Protein AF-A0A9W9J9Y7-F1 (afdb_monomer_lite)

Radius of gyration: 27.45 Å; chains: 1; bounding box: 66×55×80 Å

InterPro domains:
  IPR003607 HD/PDEase domain [cd00077] (131-214)
  IPR006674 HD domain [PF01966] (131-215)
  IPR006675 HDIG domain [TIGR00277] (132-213)
  IPR052567 Organophosphonate Dioxygenase [PTHR40202] (107-296)

pLDDT: mean 72.5, std 26.44, range [26.75, 98.88]

Sequence (302 aa):
MKPLVASIRESSRLAKFILMILYWWTMVTSEKKFAHGQVGKKTLGPVLGNLYIKTLPHLAPTDLSQFSRLFKVSPTLFRSAHKPHSLIAKSNSIMESPSSSTTSSAKAESLIGALEQYGQGDYIGESISQLEHCLQAAHQARKSGARDELVIAALLHDIGQIIPLESVEEVRMNLRGSTENVGRVGHEAIGAAYLRSLGFSEPVCRLVNSHVAAKRYLTAVDRAYHGSLSSASQKSLAFQGGPFEGSELREFEQDPLRDEMVALRLWDDGAKLVGVESTTPRARSYLDMITAHLCQQTTAAE

Secondary structure (DSSP, 8-state):
-HHHHHHHHHHHHHHHHHHHHHHHHHHHHHHTTSS-S-------HHHHHHHHHHH-TT-----TTSGGGSS--------------------------------HHHHHHHHHHHHHHHTTSB-TTSSSBHHHHHHHHHHHHHHTT--HHHHHHHHHTTHHHHS-GGGGTTTTTS-PPPSSSS--TTHHHHHHHHHHHHT--HHHHHHHHHHHHHHHHHHHH-HHHHHHS-HHHHHHHHHTTSS--HHHHHHHHT-TTHHHHHHHHHHHHH---SS-TTTSPPGGGGHHHHHHHHHHHHHT--

Foldseek 3Di:
DVVVVVVVVVVVVVVVVVVVVVVVVVVVVVVVPPDDDDDDDDDPVVVVVVVVVPPDPPDDPPDPPVVCPPDPDDPPDPDDDDDDDDDDDDDPDPPPDPPPPPALLNLLVVLLVLLVPQQQDDDLPFPHTNQLLLLQLLQVCVVVVHDLLLSLLSNQLQVLQRHDVVLQVPVPDDFDDDPHSLTGPQSLVSSLVSVVVLQFDPLSSVLSNQLLVLLLQCVQPPVVSLVLADPSRNVVCVVSPHHDDDPSNVVLVPDPCNVSSNSSNVSSRVSRDPPCVVVGDRSVVCSVSSSVRNVVSVVVVD

Structure (mmCIF, N/CA/C/O backbone):
data_AF-A0A9W9J9Y7-F1
#
_entry.id   AF-A0A9W9J9Y7-F1
#
loop_
_atom_site.group_PDB
_atom_site.id
_atom_site.type_symbol
_atom_site.label_atom_id
_atom_site.label_alt_id
_atom_site.label_comp_id
_atom_site.label_asym_id
_atom_site.label_entity_id
_atom_site.label_seq_id
_atom_site.pdbx_PDB_ins_code
_atom_site.Cartn_x
_atom_site.Cartn_y
_atom_site.Cartn_z
_atom_site.occupancy
_atom_site.B_iso_or_equiv
_atom_site.auth_seq_id
_atom_site.auth_comp_id
_atom_site.auth_asym_id
_atom_site.auth_atom_id
_atom_site.pdbx_PDB_model_num
ATOM 1 N N . MET A 1 1 ? 43.798 -27.638 17.503 1.00 45.19 1 MET A N 1
ATOM 2 C CA . MET A 1 1 ? 43.969 -26.492 16.571 1.00 45.19 1 MET A CA 1
ATOM 3 C C . MET A 1 1 ? 42.697 -25.667 16.330 1.00 45.19 1 MET A C 1
ATOM 5 O O . MET A 1 1 ? 42.822 -24.457 16.234 1.00 45.19 1 MET A O 1
ATOM 9 N N . LYS A 1 2 ? 41.479 -26.239 16.308 1.00 39.41 2 LYS A N 1
ATOM 10 C CA . LYS A 1 2 ? 40.223 -25.458 16.185 1.00 39.41 2 LYS A CA 1
ATOM 11 C C . LYS A 1 2 ? 39.932 -24.421 17.306 1.00 39.41 2 LYS A C 1
ATOM 13 O O . LYS A 1 2 ? 39.463 -23.344 16.952 1.00 39.41 2 LYS A O 1
ATOM 18 N N . PRO A 1 3 ? 40.246 -24.645 18.604 1.00 42.28 3 PRO A N 1
ATOM 19 C CA . PRO A 1 3 ? 39.944 -23.644 19.641 1.00 42.28 3 PRO A CA 1
ATOM 20 C C . PRO A 1 3 ? 40.894 -22.431 19.625 1.00 42.28 3 PRO A C 1
ATOM 22 O O . PRO A 1 3 ? 40.494 -21.330 19.988 1.00 42.28 3 PRO A O 1
ATOM 25 N N . LEU A 1 4 ? 42.124 -22.596 19.123 1.00 32.16 4 LEU A N 1
ATOM 26 C CA . LEU A 1 4 ? 43.111 -21.511 19.035 1.00 32.16 4 LEU A CA 1
ATOM 27 C C . LEU A 1 4 ? 42.750 -20.495 17.931 1.00 32.16 4 LEU A C 1
ATOM 29 O O . LEU A 1 4 ? 42.917 -19.293 18.106 1.00 32.16 4 LEU A O 1
ATOM 33 N N . VAL A 1 5 ? 42.184 -20.970 16.814 1.00 36.91 5 VAL A N 1
ATOM 34 C CA . VAL A 1 5 ? 41.735 -20.126 15.689 1.00 36.91 5 VAL A CA 1
ATOM 35 C C . VAL A 1 5 ? 40.485 -19.312 16.051 1.00 36.91 5 VAL A C 1
ATOM 37 O O . VAL A 1 5 ? 40.348 -18.177 15.600 1.00 36.91 5 VAL A O 1
ATOM 40 N N . ALA A 1 6 ? 39.595 -19.845 16.897 1.00 41.50 6 ALA A N 1
ATOM 41 C CA . ALA A 1 6 ? 38.428 -19.115 17.399 1.00 41.50 6 ALA A CA 1
ATOM 42 C C . ALA A 1 6 ? 38.833 -17.969 18.343 1.00 41.50 6 ALA A C 1
ATOM 44 O O . ALA A 1 6 ? 38.360 -16.846 18.173 1.00 41.50 6 ALA A O 1
ATOM 45 N N . SER A 1 7 ? 39.786 -18.228 19.245 1.00 35.41 7 SER A N 1
ATOM 46 C CA . SER A 1 7 ? 40.324 -17.225 20.173 1.00 35.41 7 SER A CA 1
ATOM 47 C C . SER A 1 7 ? 41.039 -16.079 19.437 1.00 35.41 7 SER A C 1
ATOM 49 O O . SER A 1 7 ? 40.755 -14.913 19.694 1.00 35.41 7 SER A O 1
ATOM 51 N N . ILE A 1 8 ? 41.848 -16.381 18.410 1.00 34.62 8 ILE A N 1
ATOM 52 C CA . ILE A 1 8 ? 42.487 -15.358 17.555 1.00 34.62 8 ILE A CA 1
ATOM 53 C C . ILE A 1 8 ? 41.437 -14.539 16.771 1.00 34.62 8 ILE A C 1
ATOM 55 O O . ILE A 1 8 ? 41.588 -13.327 16.584 1.00 34.62 8 ILE A O 1
ATOM 59 N N . ARG A 1 9 ? 40.336 -15.170 16.337 1.00 41.44 9 ARG A N 1
ATOM 60 C CA . ARG A 1 9 ? 39.248 -14.509 15.595 1.00 41.44 9 ARG A CA 1
ATOM 61 C C . ARG A 1 9 ? 38.411 -13.588 16.494 1.00 41.44 9 ARG A C 1
ATOM 63 O O . ARG A 1 9 ? 38.027 -12.512 16.034 1.00 41.44 9 ARG A O 1
ATOM 70 N N . GLU A 1 10 ? 38.193 -13.936 17.760 1.00 49.94 10 GLU A N 1
ATOM 71 C CA . GLU A 1 10 ? 37.565 -13.055 18.760 1.00 49.94 10 GLU A CA 1
ATOM 72 C C . GLU A 1 10 ? 38.464 -11.884 19.163 1.00 49.94 10 GLU A C 1
ATOM 74 O O . GLU A 1 10 ? 38.002 -10.740 19.156 1.00 49.94 10 GLU A O 1
ATOM 79 N N . SER A 1 11 ? 39.761 -12.118 19.389 1.00 46.91 11 SER A N 1
ATOM 80 C CA . SER A 1 11 ? 40.724 -11.036 19.643 1.00 46.91 11 SER A CA 1
ATOM 81 C C . SER A 1 11 ? 40.781 -10.038 18.479 1.00 46.91 11 SER A C 1
ATOM 83 O O . SER A 1 11 ? 40.880 -8.833 18.701 1.00 46.91 11 SER A O 1
ATOM 85 N N . SER A 1 12 ? 40.615 -10.509 17.235 1.00 46.94 12 SER A N 1
ATOM 86 C CA . SER A 1 12 ? 40.535 -9.639 16.052 1.00 46.94 12 SER A CA 1
ATOM 87 C C . SER A 1 12 ? 39.252 -8.797 15.986 1.00 46.94 12 SER A C 1
ATOM 89 O O . SER A 1 12 ? 39.269 -7.695 15.440 1.00 46.94 12 SER A O 1
ATOM 91 N N . ARG A 1 13 ? 38.136 -9.285 16.546 1.00 48.97 13 ARG A N 1
ATOM 92 C CA . ARG A 1 13 ? 36.858 -8.555 16.604 1.00 48.97 13 ARG A CA 1
ATOM 93 C C . ARG A 1 13 ? 36.878 -7.494 17.696 1.00 48.97 13 ARG A C 1
ATOM 95 O O . ARG A 1 13 ? 36.460 -6.368 17.445 1.00 48.97 13 ARG A O 1
ATOM 102 N N . LEU A 1 14 ? 37.440 -7.825 18.857 1.00 57.47 14 LEU A N 1
ATOM 103 C CA . LEU A 1 14 ? 37.620 -6.882 19.957 1.00 57.47 14 LEU A CA 1
ATOM 104 C C . LEU A 1 14 ? 38.603 -5.763 19.581 1.00 57.47 14 LEU A C 1
ATOM 106 O O . LEU A 1 14 ? 38.310 -4.593 19.805 1.00 57.47 14 LEU A O 1
ATOM 110 N N . ALA A 1 15 ? 39.718 -6.097 18.921 1.00 52.44 15 ALA A N 1
ATOM 111 C CA . ALA A 1 15 ? 40.667 -5.103 18.421 1.00 52.44 15 ALA A CA 1
ATOM 112 C C . ALA A 1 15 ? 40.026 -4.153 17.391 1.00 52.44 15 ALA A C 1
ATOM 114 O O . ALA A 1 15 ? 40.240 -2.944 17.456 1.00 52.44 15 ALA A O 1
ATOM 115 N N . LYS A 1 16 ? 39.184 -4.675 16.486 1.00 49.16 16 LYS A N 1
ATOM 116 C CA . LYS A 1 16 ? 38.422 -3.862 15.521 1.00 49.16 16 LYS A CA 1
ATOM 117 C C . LYS A 1 16 ? 37.384 -2.966 16.200 1.00 49.16 16 LYS A C 1
ATOM 119 O O . LYS A 1 16 ? 37.232 -1.818 15.799 1.00 49.16 16 LYS A O 1
ATOM 124 N N . PHE A 1 17 ? 36.714 -3.455 17.242 1.00 59.47 17 PHE A N 1
ATOM 125 C CA . PHE A 1 17 ? 35.743 -2.675 18.011 1.00 59.47 17 PHE A CA 1
ATOM 126 C C . PHE A 1 17 ? 36.412 -1.542 18.804 1.00 59.47 17 PHE A C 1
ATOM 128 O O . PHE A 1 17 ? 35.939 -0.408 18.790 1.00 59.47 17 PHE A O 1
ATOM 135 N N . ILE A 1 18 ? 37.567 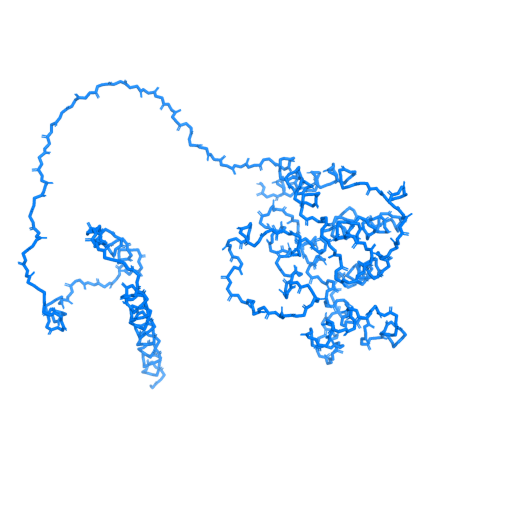-1.812 19.417 1.00 62.59 18 ILE A N 1
ATOM 136 C CA . ILE A 1 18 ? 38.366 -0.798 20.117 1.00 62.59 18 ILE A CA 1
ATOM 137 C C . ILE A 1 18 ? 38.908 0.247 19.132 1.00 62.59 18 ILE A C 1
ATOM 139 O O . ILE A 1 18 ? 38.814 1.441 19.413 1.00 62.59 18 ILE A O 1
ATOM 143 N N . LEU A 1 19 ? 39.408 -0.164 17.957 1.00 50.91 19 LEU A N 1
ATOM 144 C CA . LEU A 1 19 ? 39.823 0.780 16.912 1.00 50.91 19 LEU A CA 1
ATOM 145 C C . LEU A 1 19 ? 38.660 1.653 16.426 1.00 50.91 19 LEU A C 1
ATOM 147 O O . LEU A 1 19 ? 38.860 2.839 16.190 1.00 50.91 19 LEU A O 1
ATOM 151 N N . MET A 1 20 ? 37.454 1.093 16.306 1.00 52.66 20 MET A N 1
ATOM 152 C CA . MET A 1 20 ? 36.255 1.834 15.907 1.00 52.66 20 MET A CA 1
ATOM 153 C C . MET A 1 20 ? 35.864 2.887 16.953 1.00 52.66 20 MET A C 1
ATOM 155 O O . MET A 1 20 ? 35.568 4.024 16.595 1.00 52.66 20 MET A O 1
ATOM 159 N N . ILE A 1 21 ? 35.931 2.546 18.244 1.00 66.06 21 ILE A N 1
ATOM 160 C CA . ILE A 1 21 ? 35.683 3.496 19.339 1.00 66.06 21 ILE A CA 1
ATOM 161 C C . ILE A 1 21 ? 36.753 4.595 19.364 1.00 66.06 21 ILE A C 1
ATOM 163 O O . ILE A 1 21 ? 36.420 5.769 19.522 1.00 66.06 21 ILE A O 1
ATOM 167 N N . LEU A 1 22 ? 38.030 4.244 19.173 1.00 57.12 22 LEU A N 1
ATOM 168 C CA . LEU A 1 22 ? 39.130 5.214 19.123 1.00 57.12 22 LEU A CA 1
ATOM 169 C C . LEU A 1 22 ? 39.028 6.143 17.904 1.00 57.12 22 LEU A C 1
ATOM 171 O O . LEU A 1 22 ? 39.250 7.342 18.045 1.00 57.12 22 LEU A O 1
ATOM 175 N N . TYR A 1 23 ? 38.643 5.616 16.739 1.00 54.09 23 TYR A N 1
ATOM 176 C CA . TYR A 1 23 ? 38.397 6.394 15.521 1.00 54.09 23 TYR A CA 1
ATOM 177 C C . TYR A 1 23 ? 37.190 7.335 15.670 1.00 54.09 23 TYR A C 1
ATOM 179 O O . TYR A 1 23 ? 37.218 8.485 15.234 1.00 54.09 23 TYR A O 1
ATOM 187 N N . TRP A 1 24 ? 36.131 6.881 16.343 1.00 49.19 24 TRP A N 1
ATOM 188 C CA . TRP A 1 24 ? 34.986 7.730 16.663 1.00 49.19 24 TRP A CA 1
ATOM 189 C C . TRP A 1 24 ? 35.361 8.834 17.660 1.00 49.19 24 TRP A C 1
ATOM 191 O O . TRP A 1 24 ? 34.975 9.988 17.485 1.00 49.19 24 TRP A O 1
ATOM 201 N N . TRP A 1 25 ? 36.194 8.521 18.658 1.00 59.53 25 TRP A N 1
ATOM 202 C CA . TRP A 1 25 ? 36.729 9.510 19.591 1.00 59.53 25 TRP A CA 1
ATOM 203 C C . TRP A 1 25 ? 37.584 10.575 18.889 1.00 59.53 25 TRP A C 1
ATOM 205 O O . TRP A 1 25 ? 37.413 11.763 19.174 1.00 59.53 25 TRP A O 1
ATOM 215 N N . THR A 1 26 ? 38.454 10.205 17.941 1.00 53.19 26 THR A N 1
ATOM 216 C CA . THR A 1 26 ? 39.247 11.183 17.173 1.00 53.19 26 THR A CA 1
ATOM 217 C C . THR A 1 26 ? 38.380 12.049 16.257 1.00 53.19 26 THR A C 1
ATOM 219 O O . THR A 1 26 ? 38.609 13.253 16.194 1.00 53.19 26 THR A O 1
ATOM 222 N N . MET A 1 27 ? 37.340 11.498 15.622 1.00 47.00 27 MET A N 1
ATOM 223 C CA . MET A 1 27 ? 36.387 12.273 14.807 1.00 47.00 27 MET A CA 1
ATOM 224 C C . MET A 1 27 ? 35.577 13.272 15.647 1.00 47.00 27 MET A C 1
ATOM 226 O O . MET A 1 27 ? 35.569 14.468 15.359 1.00 47.00 27 MET A O 1
ATOM 230 N N . VAL A 1 28 ? 34.979 12.818 16.753 1.00 50.38 28 VAL A N 1
ATOM 231 C CA . VAL A 1 28 ? 34.147 13.662 17.634 1.00 50.38 28 VAL A CA 1
ATOM 232 C C . VAL A 1 28 ? 34.971 14.743 18.349 1.00 50.38 28 VAL A C 1
ATOM 234 O O . VAL A 1 28 ? 34.462 15.821 18.662 1.00 50.38 28 VAL A O 1
ATOM 237 N N . THR A 1 29 ? 36.258 14.489 18.607 1.00 48.31 29 THR A N 1
ATOM 238 C CA . THR A 1 29 ? 37.172 15.497 19.175 1.00 48.31 29 THR A CA 1
ATOM 239 C C . THR A 1 29 ? 37.782 16.426 18.121 1.00 48.31 29 THR A C 1
ATOM 241 O O . THR A 1 29 ? 38.146 17.552 18.466 1.00 48.31 29 THR A O 1
ATOM 244 N N . SER A 1 30 ? 37.843 16.007 16.851 1.00 41.06 30 SER A N 1
ATOM 245 C CA . SER A 1 30 ? 38.270 16.840 15.718 1.00 41.06 30 SER A CA 1
ATOM 246 C C . SER A 1 30 ? 37.194 17.853 15.310 1.00 41.06 30 SER A C 1
ATOM 248 O O . SER A 1 30 ? 37.511 19.020 15.083 1.00 41.06 30 SER A O 1
ATOM 250 N N . GLU A 1 31 ? 35.913 17.472 15.323 1.00 41.19 31 GLU A N 1
ATOM 251 C CA . GLU A 1 31 ? 34.805 18.390 14.999 1.00 41.19 31 GLU A CA 1
ATOM 252 C C . GLU A 1 31 ? 34.556 19.459 16.079 1.00 41.19 31 GLU A C 1
ATOM 254 O O . GLU A 1 31 ? 34.062 20.547 15.787 1.00 41.19 31 GLU A O 1
ATOM 259 N N . LYS A 1 32 ? 34.984 19.222 17.326 1.00 39.94 32 LYS A N 1
ATOM 260 C CA . LYS A 1 32 ? 34.849 20.194 18.429 1.00 39.94 32 LYS A CA 1
ATOM 261 C C . LYS A 1 32 ? 35.996 21.204 18.550 1.00 39.94 32 LYS A C 1
ATOM 263 O O . LYS A 1 32 ? 36.000 21.993 19.492 1.00 39.94 32 LYS A O 1
ATOM 268 N N . LYS A 1 33 ? 36.953 21.226 17.614 1.00 42.38 33 LYS A N 1
ATOM 269 C CA . LYS A 1 33 ? 38.025 22.243 17.584 1.00 42.38 33 LYS A CA 1
ATOM 270 C C . LYS A 1 33 ? 37.779 23.423 16.639 1.00 42.38 33 LYS A C 1
ATOM 272 O O . LYS A 1 33 ? 38.586 24.346 16.658 1.00 42.38 33 LYS A O 1
ATOM 277 N N . PHE A 1 34 ? 36.670 23.458 15.895 1.00 40.62 34 PHE A N 1
ATOM 278 C CA . PHE A 1 34 ? 36.373 24.577 14.983 1.00 40.62 34 PHE A CA 1
ATOM 279 C C . PHE A 1 34 ? 35.115 25.393 15.295 1.00 40.62 34 PHE A C 1
ATOM 281 O O . PHE A 1 34 ? 34.876 26.404 14.641 1.00 40.62 34 PHE A O 1
ATOM 288 N N . ALA A 1 35 ? 34.361 25.059 16.339 1.00 40.62 35 ALA A N 1
ATOM 289 C CA . ALA A 1 35 ? 33.179 25.827 16.712 1.00 40.62 35 ALA A CA 1
ATOM 290 C C . ALA A 1 35 ? 33.211 26.213 18.194 1.00 40.62 35 ALA A C 1
ATOM 292 O O . ALA A 1 35 ? 32.689 25.509 19.047 1.00 40.62 35 ALA A O 1
ATOM 293 N N . HIS A 1 36 ? 33.809 27.380 18.438 1.00 37.41 36 HIS A N 1
ATOM 294 C CA . HIS A 1 36 ? 33.519 28.290 19.549 1.00 37.41 36 HIS A CA 1
ATOM 295 C C . HIS A 1 36 ? 33.956 27.860 20.961 1.00 37.41 36 HIS A C 1
ATOM 297 O O . HIS A 1 36 ? 33.774 26.742 21.430 1.00 37.41 36 HIS A O 1
ATOM 303 N N . GLY A 1 37 ? 34.599 28.814 21.638 1.00 39.62 37 GLY A N 1
ATOM 304 C CA . GLY A 1 37 ? 35.155 28.659 22.972 1.00 39.62 37 GLY A CA 1
ATOM 305 C C . GLY A 1 37 ? 34.112 28.445 24.072 1.00 39.62 37 GLY A C 1
ATOM 306 O O . GLY A 1 37 ? 32.931 28.727 23.911 1.00 39.62 37 GLY A O 1
ATOM 307 N N . GLN A 1 38 ? 34.648 28.025 25.221 1.00 33.25 38 GLN A N 1
ATOM 308 C CA . GLN A 1 38 ? 34.010 27.707 26.507 1.00 33.25 38 GLN A CA 1
ATOM 309 C C . GLN A 1 38 ? 33.499 26.266 26.674 1.00 33.25 38 GLN A C 1
ATOM 311 O O . GLN A 1 38 ? 32.369 25.911 26.361 1.00 33.25 38 GLN A O 1
ATOM 316 N N . VAL A 1 39 ? 34.348 25.434 27.290 1.00 35.12 39 VAL A N 1
ATOM 317 C CA . VAL A 1 39 ? 33.999 24.087 27.760 1.00 35.12 39 VAL A CA 1
ATOM 318 C C . VAL A 1 39 ? 33.565 24.154 29.225 1.00 35.12 39 VAL A C 1
ATOM 320 O O . VAL A 1 39 ? 34.395 24.266 30.129 1.00 35.12 39 VAL A O 1
ATOM 323 N N . GLY A 1 40 ? 32.262 24.018 29.468 1.00 33.56 40 GLY A N 1
ATOM 324 C CA . GLY A 1 40 ? 31.730 23.602 30.763 1.00 33.56 40 GLY A CA 1
ATOM 325 C C . GLY A 1 40 ? 31.924 22.095 30.948 1.00 33.56 40 GLY A C 1
ATOM 326 O O . GLY A 1 40 ? 31.400 21.293 30.176 1.00 33.56 40 GLY A O 1
ATOM 327 N N . LYS A 1 41 ? 32.684 21.692 31.972 1.00 42.59 41 LYS A N 1
ATOM 328 C CA . LYS A 1 41 ? 32.845 20.288 32.376 1.00 42.59 41 LYS A CA 1
ATOM 329 C C . LYS A 1 41 ? 31.504 19.745 32.893 1.00 42.59 41 LYS A C 1
ATOM 331 O O . LYS A 1 41 ? 31.095 20.097 33.995 1.00 42.59 41 LYS A O 1
ATOM 336 N N . LYS A 1 42 ? 30.850 18.851 32.147 1.00 40.22 42 LYS A N 1
ATOM 337 C CA . LYS A 1 42 ? 29.855 17.915 32.699 1.00 40.22 42 LYS A CA 1
ATOM 338 C C . LYS A 1 42 ? 30.399 16.489 32.599 1.00 40.22 42 LYS A C 1
ATOM 340 O O . LYS A 1 42 ? 30.974 16.086 31.593 1.00 40.22 42 LYS A O 1
ATOM 345 N N . THR A 1 43 ? 30.310 15.790 33.719 1.00 40.34 43 THR A N 1
ATOM 346 C CA . THR A 1 43 ? 31.016 14.569 34.109 1.00 40.34 43 THR A CA 1
ATOM 347 C C . THR A 1 43 ? 30.394 13.311 33.493 1.00 40.34 43 THR A C 1
ATOM 349 O O . THR A 1 43 ? 29.249 12.980 33.772 1.00 40.34 43 THR A O 1
ATOM 352 N N . LEU A 1 44 ? 31.172 12.560 32.702 1.00 42.06 44 LEU A N 1
ATOM 353 C CA . LEU A 1 44 ? 30.760 11.291 32.072 1.00 42.06 44 LEU A CA 1
ATOM 354 C C . LEU A 1 44 ? 31.125 10.034 32.897 1.00 42.06 44 LEU A C 1
ATOM 356 O O . LEU A 1 44 ? 31.188 8.929 32.368 1.00 42.06 44 LEU A O 1
ATOM 360 N N . GLY A 1 45 ? 31.387 10.190 34.197 1.00 40.34 45 GLY A N 1
ATOM 361 C CA . GLY A 1 45 ? 31.722 9.078 35.100 1.00 40.34 45 GLY A CA 1
ATOM 362 C C . GLY A 1 45 ? 30.594 8.050 35.318 1.00 40.34 45 GLY A C 1
ATOM 363 O O . GLY A 1 45 ? 30.881 6.855 35.306 1.00 40.34 45 GLY A O 1
ATOM 364 N N . PRO A 1 46 ? 29.313 8.451 35.464 1.00 41.56 46 PRO A N 1
ATOM 365 C CA . PRO A 1 46 ? 28.236 7.501 35.773 1.00 41.56 46 PRO A CA 1
ATOM 366 C C . PRO A 1 46 ? 27.825 6.597 34.598 1.00 41.56 46 PRO A C 1
ATOM 368 O O . PRO A 1 46 ? 27.359 5.480 34.809 1.00 41.56 46 PRO A O 1
ATOM 371 N N . VAL A 1 47 ? 28.011 7.056 33.354 1.00 43.09 47 VAL A N 1
ATOM 372 C CA . VAL A 1 47 ? 27.557 6.336 32.147 1.00 43.09 47 VAL A CA 1
ATOM 373 C C . VAL A 1 47 ? 28.449 5.126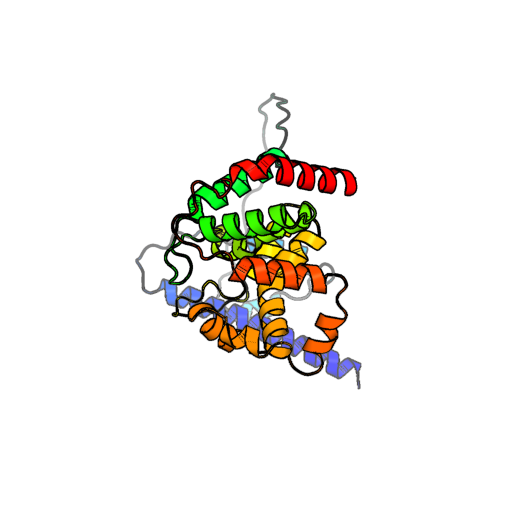 31.846 1.00 43.09 47 VAL A C 1
ATOM 375 O O . VAL A 1 47 ? 27.957 4.072 31.451 1.00 43.09 47 VAL A O 1
ATOM 378 N N . LEU A 1 48 ? 29.755 5.239 32.107 1.00 39.41 48 LEU A N 1
ATOM 379 C CA . LEU A 1 48 ? 30.716 4.155 31.875 1.00 39.41 48 LEU A CA 1
ATOM 380 C C . LEU A 1 48 ? 30.662 3.068 32.960 1.00 39.41 48 LEU A C 1
ATOM 382 O O . LEU A 1 48 ? 30.848 1.893 32.648 1.00 39.41 48 LEU A O 1
ATOM 386 N N . GLY A 1 49 ? 30.335 3.428 34.207 1.00 38.09 49 GLY A N 1
ATOM 387 C CA . GLY A 1 49 ? 30.133 2.454 35.288 1.00 38.09 49 GLY A CA 1
ATOM 388 C C . GLY A 1 49 ? 28.936 1.529 35.036 1.00 38.09 49 GLY A C 1
ATOM 389 O O . GLY A 1 49 ? 29.036 0.320 35.236 1.00 38.09 49 GLY A O 1
ATOM 390 N N . ASN A 1 50 ? 27.834 2.074 34.509 1.00 38.91 50 ASN A N 1
ATOM 391 C CA . ASN A 1 50 ? 26.641 1.285 34.185 1.00 38.91 50 ASN A CA 1
ATOM 392 C C . ASN A 1 50 ? 26.820 0.384 32.957 1.00 38.91 50 ASN A C 1
ATOM 394 O O . ASN A 1 50 ? 26.221 -0.691 32.910 1.00 38.91 50 ASN A O 1
ATOM 398 N N . LEU A 1 51 ? 27.649 0.783 31.986 1.00 38.78 51 LEU A N 1
ATOM 399 C CA . LEU A 1 51 ? 27.951 -0.063 30.832 1.00 38.78 51 LEU A CA 1
ATOM 400 C C . LEU A 1 51 ? 28.812 -1.266 31.249 1.00 38.78 51 LEU A C 1
ATOM 402 O O . LEU A 1 51 ? 28.508 -2.389 30.867 1.00 38.78 51 LEU A O 1
ATOM 406 N N . TYR A 1 52 ? 29.810 -1.065 32.117 1.00 39.38 52 TYR A N 1
ATOM 407 C CA . TYR A 1 52 ? 30.674 -2.153 32.593 1.00 39.38 52 TYR A CA 1
ATOM 408 C C . TYR A 1 52 ? 29.904 -3.221 33.392 1.00 39.38 52 TYR A C 1
ATOM 410 O O . TYR A 1 52 ? 30.099 -4.413 33.166 1.00 39.38 52 TYR A O 1
ATOM 418 N N . ILE A 1 53 ? 28.973 -2.806 34.263 1.00 45.38 53 ILE A N 1
ATOM 419 C CA . ILE A 1 53 ? 28.186 -3.725 35.106 1.00 45.38 53 ILE A CA 1
ATOM 420 C C . ILE A 1 53 ? 27.159 -4.534 34.291 1.00 45.38 53 ILE A C 1
ATOM 422 O O . ILE A 1 53 ? 26.872 -5.675 34.645 1.00 45.38 53 ILE A O 1
ATOM 426 N N . LYS A 1 54 ? 26.617 -3.993 33.188 1.00 46.72 54 LYS A N 1
ATOM 427 C CA . LYS A 1 54 ? 25.573 -4.680 32.401 1.00 46.72 54 LYS A CA 1
ATOM 428 C C . LYS A 1 54 ? 26.090 -5.672 31.358 1.00 46.72 54 LYS A C 1
ATOM 430 O O . LYS A 1 54 ? 25.359 -6.601 31.036 1.00 46.72 54 LYS A O 1
ATOM 435 N N . THR A 1 55 ? 27.300 -5.501 30.817 1.00 44.09 55 THR A N 1
ATOM 436 C CA . THR A 1 55 ? 27.765 -6.341 29.690 1.00 44.09 55 THR A CA 1
ATOM 437 C C . THR A 1 55 ? 28.679 -7.515 30.052 1.00 44.09 55 THR A C 1
ATOM 439 O O . THR A 1 55 ? 28.864 -8.380 29.200 1.00 44.09 55 THR A O 1
ATOM 442 N N . LEU A 1 56 ? 29.256 -7.598 31.261 1.00 42.78 56 LEU A N 1
ATOM 443 C CA . LEU A 1 56 ? 30.258 -8.633 31.589 1.00 42.78 56 LEU A CA 1
ATOM 444 C C . LEU A 1 56 ? 30.215 -9.074 33.074 1.00 42.78 56 LEU A C 1
ATOM 446 O O . LEU A 1 56 ? 31.041 -8.622 33.864 1.00 42.78 56 LEU A O 1
ATOM 450 N N . PRO A 1 57 ? 29.324 -9.996 33.488 1.00 37.19 57 PRO A N 1
ATOM 451 C CA . PRO A 1 57 ? 29.244 -10.444 34.885 1.00 37.19 57 PRO A CA 1
ATOM 452 C C . PRO A 1 57 ? 30.350 -11.437 35.313 1.00 37.19 57 PRO A C 1
ATOM 454 O O . PRO A 1 57 ? 30.356 -11.878 36.459 1.00 37.19 57 PRO A O 1
ATOM 457 N N . HIS A 1 58 ? 31.295 -11.799 34.432 1.00 41.31 58 HIS A N 1
ATOM 458 C CA . HIS A 1 58 ? 32.277 -12.869 34.690 1.00 41.31 58 HIS A CA 1
ATOM 459 C C . HIS A 1 58 ? 33.758 -12.480 34.561 1.00 41.31 58 HIS A C 1
ATOM 461 O O . HIS A 1 58 ? 34.618 -13.357 34.535 1.00 41.31 58 HIS A O 1
ATOM 467 N N . LEU A 1 59 ? 34.097 -11.190 34.535 1.00 37.09 59 LEU A N 1
ATOM 468 C CA . LEU A 1 59 ? 35.494 -10.756 34.632 1.00 37.09 59 LEU A CA 1
ATOM 469 C C . LEU A 1 59 ? 35.785 -10.285 36.058 1.00 37.09 59 LEU A C 1
ATOM 471 O O . LEU A 1 59 ? 35.312 -9.239 36.495 1.00 37.09 59 LEU A O 1
ATOM 475 N N . ALA A 1 60 ? 36.549 -11.093 36.795 1.00 36.09 60 ALA A N 1
ATOM 476 C CA . ALA A 1 60 ? 37.074 -10.721 38.101 1.00 36.09 60 ALA A CA 1
ATOM 477 C C . ALA A 1 60 ? 37.969 -9.468 37.985 1.00 36.09 60 ALA A C 1
ATOM 479 O O . ALA A 1 60 ? 38.657 -9.298 36.972 1.00 36.09 60 ALA A O 1
ATOM 480 N N . PRO A 1 61 ? 38.000 -8.595 39.008 1.00 40.22 61 PRO A N 1
ATOM 481 C CA . PRO A 1 61 ? 38.795 -7.377 38.988 1.00 40.22 61 PRO A CA 1
ATOM 482 C C . PRO A 1 61 ? 40.261 -7.723 39.255 1.00 40.22 61 PRO A C 1
ATOM 484 O O . PRO A 1 61 ? 40.770 -7.549 40.359 1.00 40.22 61 PRO A O 1
ATOM 487 N N . THR A 1 62 ? 40.956 -8.225 38.242 1.00 35.72 62 THR A N 1
ATOM 488 C CA . THR A 1 62 ? 42.414 -8.325 38.262 1.00 35.72 62 THR A CA 1
ATOM 489 C C . THR A 1 62 ? 43.016 -7.295 37.322 1.00 35.72 62 THR A C 1
ATOM 491 O O . THR A 1 62 ? 42.924 -7.387 36.104 1.00 35.72 62 THR A O 1
ATOM 494 N N . ASP A 1 63 ? 43.661 -6.334 37.977 1.00 38.25 63 ASP A N 1
ATOM 495 C CA . ASP A 1 63 ? 44.773 -5.522 37.500 1.00 38.25 63 ASP A CA 1
ATOM 496 C C . ASP A 1 63 ? 44.478 -4.310 36.593 1.00 38.25 63 ASP A C 1
ATOM 498 O O . ASP A 1 63 ? 44.998 -4.147 35.491 1.00 38.25 63 ASP A O 1
ATOM 502 N N . LEU A 1 64 ? 43.725 -3.353 37.144 1.00 38.84 64 LEU A N 1
ATOM 503 C CA . LEU A 1 64 ? 43.650 -1.971 36.646 1.00 38.84 64 LEU A CA 1
ATOM 504 C C . LEU A 1 64 ? 44.965 -1.172 36.826 1.00 38.84 64 LEU A C 1
ATOM 506 O O . LEU A 1 64 ? 45.015 0.001 36.453 1.00 38.84 64 LEU A O 1
ATOM 510 N N . SER A 1 65 ? 46.046 -1.767 37.357 1.00 36.59 65 SER A N 1
ATOM 511 C CA . SER A 1 65 ? 47.329 -1.069 37.545 1.00 36.59 65 SER A CA 1
ATOM 512 C C . SER A 1 65 ? 48.171 -0.965 36.264 1.00 36.59 65 SER A C 1
ATOM 514 O O . SER A 1 65 ? 49.084 -0.140 36.195 1.00 36.59 65 SER A O 1
ATOM 516 N N . GLN A 1 66 ? 47.823 -1.714 35.210 1.00 37.69 66 GLN A N 1
ATOM 517 C CA . GLN A 1 66 ? 48.509 -1.639 33.912 1.00 37.69 66 GLN A CA 1
ATOM 518 C C . GLN A 1 66 ? 47.908 -0.600 32.949 1.00 37.69 66 GLN A C 1
ATOM 520 O O . GLN A 1 66 ? 48.595 -0.129 32.043 1.00 37.69 66 GLN A O 1
ATOM 525 N N . PHE A 1 67 ? 46.664 -0.161 33.169 1.00 36.41 67 PHE A N 1
ATOM 526 C CA . PHE A 1 67 ? 45.986 0.806 32.292 1.00 36.41 67 PHE A CA 1
ATOM 527 C C . PHE A 1 67 ? 46.369 2.275 32.554 1.00 36.41 67 PHE A C 1
ATOM 529 O O . PHE A 1 67 ? 46.150 3.137 31.704 1.00 36.41 67 PHE A O 1
ATOM 536 N N . SER A 1 68 ? 46.994 2.580 33.694 1.00 34.75 68 SER A N 1
ATOM 537 C CA . SER A 1 68 ? 47.343 3.950 34.104 1.00 34.75 68 SER A CA 1
ATOM 538 C C . SER A 1 68 ? 48.657 4.489 33.514 1.00 34.75 68 SER A C 1
ATOM 540 O O . SER A 1 68 ? 49.008 5.641 33.765 1.00 34.75 68 SER A O 1
ATOM 542 N N . ARG A 1 69 ? 49.382 3.712 32.692 1.00 33.78 69 ARG A N 1
ATOM 543 C CA . ARG A 1 69 ? 50.634 4.168 32.046 1.00 33.78 69 ARG A CA 1
ATOM 544 C C . ARG A 1 69 ? 50.469 4.746 30.638 1.00 33.78 69 ARG A C 1
ATOM 546 O O . ARG A 1 69 ? 51.422 5.327 30.130 1.00 33.78 69 ARG A O 1
ATOM 553 N N . LEU A 1 70 ? 49.290 4.644 30.021 1.00 34.72 70 LEU A N 1
ATOM 554 C CA . LEU A 1 70 ? 49.082 5.084 28.631 1.00 34.72 70 LEU A CA 1
ATOM 555 C C . LEU A 1 70 ? 48.485 6.490 28.478 1.00 34.72 70 LEU A C 1
ATOM 557 O O . LEU A 1 70 ? 48.599 7.079 27.409 1.00 34.72 70 LEU A O 1
ATOM 561 N N . PHE A 1 71 ? 47.934 7.082 29.539 1.00 34.78 71 PHE A N 1
ATOM 562 C CA . PHE A 1 71 ? 47.400 8.444 29.499 1.00 34.78 71 PHE A CA 1
ATOM 563 C C . PHE A 1 71 ? 47.719 9.145 30.818 1.00 34.78 71 PHE A C 1
ATOM 565 O O . PHE A 1 71 ? 47.104 8.858 31.839 1.00 34.78 71 PHE A O 1
ATOM 572 N N . LYS A 1 72 ? 48.717 10.037 30.813 1.00 36.06 72 LYS A N 1
ATOM 573 C CA . LYS A 1 72 ? 49.143 10.841 31.972 1.00 36.06 72 LYS A CA 1
ATOM 574 C C . LYS A 1 72 ? 47.966 11.640 32.561 1.00 36.06 72 LYS A C 1
ATOM 576 O O . LYS A 1 72 ? 47.739 12.778 32.160 1.00 36.06 72 LYS A O 1
ATOM 581 N N . VAL A 1 73 ? 47.241 11.074 33.523 1.00 34.47 73 VAL A N 1
ATOM 582 C CA . VAL A 1 73 ? 46.192 11.768 34.284 1.00 34.47 73 VAL A CA 1
ATOM 583 C C . VAL A 1 73 ? 46.432 11.531 35.776 1.00 34.47 73 VAL A C 1
ATOM 585 O O . VAL A 1 73 ? 46.525 10.390 36.221 1.00 34.47 73 VAL A O 1
ATOM 588 N N . SER A 1 74 ? 46.578 12.618 36.541 1.00 28.52 74 SER A N 1
ATOM 589 C CA . SER A 1 74 ? 46.873 12.582 37.981 1.00 28.52 74 SER A CA 1
ATOM 590 C C . SER A 1 74 ? 45.730 11.974 38.810 1.00 28.52 74 SER A C 1
ATOM 592 O O . SER A 1 74 ? 44.568 12.328 38.593 1.00 28.52 74 SER A O 1
ATOM 594 N N . PRO A 1 75 ? 46.034 11.133 39.817 1.00 29.53 75 PRO A N 1
ATOM 595 C CA . PRO A 1 75 ? 45.043 10.504 40.680 1.00 29.53 75 PRO A CA 1
ATOM 596 C C . PRO A 1 75 ? 44.688 11.406 41.870 1.00 29.53 75 PRO A C 1
ATOM 598 O O . PRO A 1 75 ? 45.103 11.168 42.998 1.00 29.53 75 PRO A O 1
ATOM 601 N N . THR A 1 76 ? 43.892 12.446 41.641 1.00 35.59 76 THR A N 1
ATOM 602 C CA . THR A 1 76 ? 43.257 13.210 42.726 1.00 35.59 76 THR A CA 1
ATOM 603 C C . THR A 1 76 ? 41.902 13.725 42.270 1.00 35.59 76 THR A C 1
ATOM 605 O O . THR A 1 76 ? 41.807 14.828 41.752 1.00 35.59 76 THR A O 1
ATOM 608 N N . LEU A 1 77 ? 40.854 12.911 42.442 1.00 33.00 77 LEU A N 1
ATOM 609 C CA . LEU A 1 77 ? 39.448 13.331 42.586 1.00 33.00 77 LEU A CA 1
ATOM 610 C C . LEU A 1 77 ? 38.568 12.095 42.848 1.00 33.00 77 LEU A C 1
ATOM 612 O O . LEU A 1 77 ? 37.706 11.725 42.060 1.00 33.00 77 LEU A O 1
ATOM 616 N N . PHE A 1 78 ? 38.800 11.427 43.977 1.00 29.61 78 PHE A N 1
ATOM 617 C CA . PHE A 1 78 ? 37.815 10.503 44.540 1.00 29.61 78 PHE A CA 1
ATOM 618 C C . PHE A 1 78 ? 37.758 10.702 46.051 1.00 29.61 78 PHE A C 1
ATOM 620 O O . PHE A 1 78 ? 38.341 9.953 46.830 1.00 29.61 78 PHE A O 1
ATOM 627 N N . ARG A 1 79 ? 37.103 11.784 46.477 1.00 28.02 79 ARG A N 1
ATOM 628 C CA . ARG A 1 79 ? 36.642 11.914 47.858 1.00 28.02 79 ARG A CA 1
ATOM 629 C C . ARG A 1 79 ? 35.510 12.929 47.951 1.00 28.02 79 ARG A C 1
ATOM 631 O O . ARG A 1 79 ? 35.673 14.065 47.523 1.00 28.02 79 ARG A O 1
ATOM 638 N N . SER A 1 80 ? 34.438 12.491 48.607 1.00 27.08 80 SER A N 1
ATOM 639 C CA . SER A 1 80 ? 33.367 13.267 49.246 1.00 27.08 80 SER A CA 1
ATOM 640 C C . SER A 1 80 ? 31.998 13.149 48.578 1.00 27.08 80 SER A C 1
ATOM 642 O O . SER A 1 80 ? 31.717 13.828 47.597 1.00 27.08 80 SER A O 1
ATOM 644 N N . ALA A 1 81 ? 31.140 12.307 49.163 1.00 26.75 81 ALA A N 1
ATOM 645 C CA . ALA A 1 81 ? 29.835 12.733 49.680 1.00 26.75 81 ALA A CA 1
ATOM 646 C C . ALA A 1 81 ? 29.141 11.561 50.406 1.00 26.75 81 ALA A C 1
ATOM 648 O O . ALA A 1 81 ? 28.324 10.840 49.843 1.00 26.75 81 ALA A O 1
ATOM 649 N N . HIS A 1 82 ? 29.456 11.388 51.690 1.00 27.39 82 HIS A N 1
ATOM 650 C CA . HIS A 1 82 ? 28.546 10.772 52.654 1.00 27.39 82 HIS A CA 1
ATOM 651 C C . HIS A 1 82 ? 28.219 11.826 53.707 1.00 27.39 82 HIS A C 1
ATOM 653 O O . HIS A 1 82 ? 29.132 12.298 54.382 1.00 27.39 82 HIS A O 1
ATOM 659 N N . LYS A 1 83 ? 26.934 12.164 53.852 1.00 28.36 83 LYS A N 1
ATOM 660 C CA . LYS A 1 83 ? 26.288 12.515 55.126 1.00 28.36 83 LYS A CA 1
ATOM 661 C C . LYS A 1 83 ? 24.756 12.363 54.991 1.00 28.36 83 LYS A C 1
ATOM 663 O O . LYS A 1 83 ? 24.221 12.794 53.972 1.00 28.36 83 LYS A O 1
ATOM 668 N N . PRO A 1 84 ? 24.073 11.741 55.973 1.00 33.28 84 PRO A N 1
ATOM 669 C CA . PRO A 1 84 ? 22.615 11.596 56.033 1.00 33.28 84 PRO A CA 1
ATOM 670 C C . PRO A 1 84 ? 21.956 12.700 56.897 1.00 33.28 84 PRO A C 1
ATOM 672 O O . PRO A 1 84 ? 22.669 13.535 57.450 1.00 33.28 84 PRO A O 1
ATOM 675 N N . HIS A 1 85 ? 20.622 12.606 57.051 1.00 29.20 85 HIS A N 1
ATOM 676 C CA . HIS A 1 85 ? 19.630 13.466 57.750 1.00 29.20 85 HIS A CA 1
ATOM 677 C C . HIS A 1 85 ? 18.873 14.432 56.817 1.00 29.20 85 HIS A C 1
ATOM 679 O O . HIS A 1 85 ? 19.493 15.101 56.006 1.00 29.20 85 HIS A O 1
ATOM 685 N N . SER A 1 86 ? 17.547 14.610 56.867 1.00 27.38 86 SER A N 1
ATOM 686 C CA . SER A 1 86 ? 16.446 14.018 57.647 1.00 27.38 86 SER A CA 1
ATOM 687 C C . SER A 1 86 ? 15.109 14.577 57.115 1.00 27.38 86 SER A C 1
ATOM 689 O O . SER A 1 86 ? 15.060 15.748 56.765 1.00 27.38 86 SER A O 1
ATOM 691 N N . LEU A 1 87 ? 14.048 13.759 57.154 1.00 28.41 87 LEU A N 1
ATOM 692 C CA . LEU A 1 87 ? 12.629 14.108 57.382 1.00 28.41 87 LEU A CA 1
ATOM 693 C C . LEU A 1 87 ? 11.988 15.276 56.595 1.00 28.41 87 LEU A C 1
ATOM 695 O O . LEU A 1 87 ? 12.067 16.415 57.037 1.00 28.41 87 LEU A O 1
ATOM 699 N N . ILE A 1 88 ? 11.158 14.954 55.590 1.00 30.83 88 ILE A N 1
ATOM 700 C CA . ILE A 1 88 ? 9.851 15.611 55.365 1.00 30.83 88 ILE A CA 1
ATOM 701 C C . ILE A 1 88 ? 8.819 14.539 54.987 1.00 30.83 88 ILE A C 1
ATOM 703 O O . ILE A 1 88 ? 9.096 13.611 54.231 1.00 30.83 88 ILE A O 1
ATOM 707 N N . ALA A 1 89 ? 7.645 14.660 55.598 1.00 30.30 89 ALA A N 1
ATOM 708 C CA . ALA A 1 89 ? 6.538 13.723 55.587 1.00 30.30 89 ALA A CA 1
ATOM 709 C C . ALA A 1 89 ? 5.544 13.956 54.431 1.00 30.30 89 ALA A C 1
ATOM 711 O O . ALA A 1 89 ? 5.379 15.075 53.960 1.00 30.30 89 ALA A O 1
ATOM 712 N N . LYS A 1 90 ? 4.792 12.887 54.127 1.00 32.38 90 LYS A N 1
ATOM 713 C CA . LYS A 1 90 ? 3.439 12.846 53.535 1.00 32.38 90 LYS A CA 1
ATOM 714 C C . LYS A 1 90 ? 3.253 13.401 52.115 1.00 32.38 90 LYS A C 1
ATOM 716 O O . LYS A 1 90 ? 3.006 14.581 51.906 1.00 32.38 90 LYS A O 1
ATOM 721 N N . SER A 1 91 ? 3.128 12.476 51.168 1.00 30.39 91 SER A N 1
ATOM 722 C CA . SER A 1 91 ? 1.937 12.360 50.308 1.00 30.39 91 SER A CA 1
ATOM 723 C C . SER A 1 91 ? 2.015 11.047 49.525 1.00 30.39 91 SER A C 1
ATOM 725 O O . SER A 1 91 ? 2.840 10.889 48.632 1.00 30.39 91 SER A O 1
ATOM 727 N N . ASN A 1 92 ? 1.152 10.088 49.872 1.00 32.81 92 ASN A N 1
ATOM 728 C CA . ASN A 1 92 ? 0.833 8.976 48.980 1.00 32.81 92 ASN A CA 1
ATOM 729 C C . ASN A 1 92 ? -0.024 9.547 47.847 1.00 32.81 92 ASN A C 1
ATOM 731 O O . ASN A 1 92 ? -1.247 9.583 47.943 1.00 32.81 92 ASN A O 1
ATOM 735 N N . SER A 1 93 ? 0.638 10.038 46.806 1.00 31.31 93 SER A N 1
ATOM 736 C CA . SER A 1 93 ? 0.073 10.078 45.466 1.00 31.31 93 SER A CA 1
ATOM 737 C C . SER A 1 93 ? 0.651 8.871 44.749 1.00 31.31 93 SER A C 1
ATOM 739 O O . SER A 1 93 ? 1.859 8.798 44.517 1.00 31.31 93 SER A O 1
ATOM 741 N N . ILE A 1 94 ? -0.199 7.886 44.477 1.00 35.06 94 ILE A N 1
ATOM 742 C CA . ILE A 1 94 ? 0.102 6.848 43.502 1.00 35.06 94 ILE A CA 1
ATOM 743 C C . ILE A 1 94 ? 0.205 7.598 42.171 1.00 35.06 94 ILE A C 1
ATOM 745 O O . ILE A 1 94 ? -0.803 7.902 41.542 1.00 35.06 94 ILE A O 1
ATOM 749 N N . MET A 1 95 ? 1.425 7.979 41.785 1.00 30.50 95 MET A N 1
ATOM 750 C CA . MET A 1 95 ? 1.714 8.262 40.389 1.00 30.50 95 MET A CA 1
ATOM 751 C C . MET A 1 95 ? 1.577 6.929 39.667 1.00 30.50 95 MET A C 1
ATOM 753 O O . MET A 1 95 ? 2.504 6.118 39.663 1.00 30.50 95 MET A O 1
ATOM 757 N N . GLU A 1 96 ? 0.405 6.692 39.090 1.00 36.06 96 GLU A N 1
ATOM 758 C CA . GLU A 1 96 ? 0.315 5.793 37.954 1.00 36.06 96 GLU A CA 1
ATOM 759 C C . GLU A 1 96 ? 1.312 6.299 36.911 1.00 36.06 96 GLU A C 1
ATOM 761 O O . GLU A 1 96 ? 1.206 7.400 36.368 1.00 36.06 96 GLU A O 1
ATOM 766 N N . SER A 1 97 ? 2.353 5.503 36.695 1.00 31.09 97 SER A N 1
ATOM 767 C CA . SER A 1 97 ? 3.224 5.620 35.538 1.00 31.09 97 SER A CA 1
ATOM 768 C C . SER A 1 97 ? 2.356 5.619 34.276 1.00 31.09 97 SER A C 1
ATOM 770 O O . SER A 1 97 ? 1.513 4.724 34.162 1.00 31.09 97 SER A O 1
ATOM 772 N N . PRO A 1 98 ? 2.550 6.533 33.307 1.00 36.28 98 PRO A N 1
ATOM 773 C CA . PRO A 1 98 ? 1.858 6.442 32.032 1.00 36.28 98 PRO A CA 1
ATOM 774 C C . PRO A 1 98 ? 2.402 5.220 31.289 1.00 36.28 98 PRO A C 1
ATOM 776 O O . PRO A 1 98 ? 3.409 5.284 30.587 1.00 36.28 98 PRO A O 1
ATOM 779 N N . SER A 1 99 ? 1.758 4.073 31.485 1.00 39.22 99 SER A N 1
ATOM 780 C CA . SER A 1 99 ? 1.908 2.934 30.590 1.00 39.22 99 SER A CA 1
ATOM 781 C C . SER A 1 99 ? 1.235 3.332 29.276 1.00 39.22 99 SER A C 1
ATOM 783 O O . SER A 1 99 ? 0.013 3.400 29.173 1.00 39.22 99 SER A O 1
ATOM 785 N N . SER A 1 100 ? 2.031 3.727 28.284 1.00 47.12 100 SER A N 1
ATOM 786 C CA . SER A 1 100 ? 1.544 4.242 27.001 1.00 47.12 100 SER A CA 1
ATOM 787 C C . SER A 1 100 ? 1.042 3.113 26.093 1.00 47.12 100 SER A C 1
ATOM 789 O O . SER A 1 100 ? 1.564 2.903 24.998 1.00 47.12 100 SER A O 1
ATOM 791 N N . SER A 1 101 ? 0.041 2.354 26.540 1.00 59.09 101 SER A N 1
ATOM 792 C CA . SER A 1 101 ? -0.713 1.477 25.644 1.00 59.09 101 SER A CA 1
ATOM 793 C C . SER A 1 101 ? -1.738 2.327 24.888 1.00 59.09 101 SER A C 1
ATOM 795 O O . SER A 1 101 ? -2.884 2.503 25.291 1.00 59.09 101 SER A O 1
ATOM 797 N N . THR A 1 102 ? -1.302 2.953 23.795 1.00 76.00 102 THR A N 1
ATOM 798 C CA . THR A 1 102 ? -2.220 3.659 22.895 1.00 76.00 102 THR A CA 1
ATOM 799 C C . THR A 1 102 ? -3.236 2.661 22.340 1.00 76.00 102 THR A C 1
ATOM 801 O O . THR A 1 102 ? -2.851 1.620 21.803 1.00 76.00 102 THR A O 1
ATOM 804 N N . THR A 1 103 ? -4.528 2.970 22.470 1.00 92.69 103 THR A N 1
ATOM 805 C CA . THR A 1 103 ? -5.621 2.096 22.019 1.00 92.69 103 THR A CA 1
ATOM 806 C C . THR A 1 103 ? -5.587 1.887 20.500 1.00 92.69 103 THR A C 1
ATOM 808 O O . THR A 1 103 ? -5.083 2.735 19.760 1.00 92.69 103 THR A O 1
ATOM 811 N N . SER A 1 104 ? -6.165 0.786 20.006 1.00 95.38 104 SER A N 1
ATOM 812 C CA . SER A 1 104 ? -6.256 0.493 18.564 1.00 95.38 104 SER A CA 1
ATOM 813 C C . SER A 1 104 ? -6.899 1.626 17.760 1.00 95.38 104 SER A C 1
ATOM 815 O O . SER A 1 104 ? -6.408 1.979 16.691 1.00 95.38 104 SER A O 1
ATOM 817 N N . SER A 1 105 ? -7.942 2.255 18.308 1.00 95.44 105 SER A N 1
ATOM 818 C CA . SER A 1 105 ? -8.595 3.417 17.693 1.00 95.44 105 SER A CA 1
ATOM 819 C C . SER A 1 105 ? -7.663 4.632 17.615 1.00 95.44 105 SER A C 1
ATOM 821 O O . SER A 1 105 ? -7.563 5.260 16.565 1.00 95.44 105 SER A O 1
ATOM 823 N N . ALA A 1 106 ? -6.909 4.931 18.679 1.00 95.44 106 ALA A N 1
ATOM 824 C CA . ALA A 1 106 ? -5.964 6.046 18.667 1.00 95.44 106 ALA A CA 1
ATOM 825 C C . ALA A 1 106 ? -4.787 5.809 17.700 1.00 95.44 106 ALA A C 1
ATOM 827 O O . ALA A 1 106 ? -4.345 6.743 17.031 1.00 95.44 106 ALA A O 1
ATOM 828 N N . LYS A 1 107 ? -4.312 4.562 17.569 1.00 95.25 107 LYS A N 1
ATOM 829 C CA . LYS A 1 107 ? -3.321 4.185 16.546 1.00 95.25 107 LYS A CA 1
ATOM 830 C C . LYS A 1 107 ? -3.868 4.385 15.129 1.00 95.25 107 LYS A C 1
ATOM 832 O O . LYS A 1 107 ? -3.175 4.956 14.292 1.00 95.25 107 LYS A O 1
ATOM 837 N N . ALA A 1 108 ? -5.103 3.952 14.870 1.00 97.00 108 ALA A N 1
ATOM 838 C CA . ALA A 1 108 ? -5.752 4.112 13.570 1.00 97.00 108 ALA A CA 1
ATOM 839 C C . ALA A 1 108 ? -5.962 5.594 13.206 1.00 97.00 108 ALA A C 1
ATOM 841 O O . ALA A 1 108 ? -5.621 5.999 12.097 1.00 97.00 108 ALA A O 1
ATOM 842 N N . GLU A 1 109 ? -6.437 6.418 14.146 1.00 97.38 109 GLU A N 1
ATOM 843 C CA . GLU A 1 109 ? -6.569 7.871 13.951 1.00 97.38 109 GLU A CA 1
ATOM 844 C C . GLU A 1 109 ? -5.211 8.528 13.675 1.00 97.38 109 GLU A C 1
ATOM 846 O O . GLU A 1 109 ? -5.089 9.326 12.747 1.00 97.38 109 GLU A O 1
ATOM 851 N N . SER A 1 110 ? -4.161 8.150 14.414 1.00 94.94 110 SER A N 1
ATOM 852 C CA . SER A 1 110 ? -2.808 8.656 14.158 1.00 94.94 110 SER A CA 1
ATOM 853 C C . SER A 1 110 ? -2.303 8.283 12.763 1.00 94.94 110 SER A C 1
ATOM 855 O O . SER A 1 110 ? -1.624 9.091 12.131 1.00 94.94 110 SER A O 1
ATOM 857 N N . LEU A 1 111 ? -2.612 7.078 12.277 1.00 95.62 111 LEU A N 1
ATOM 858 C CA . LEU A 1 111 ? -2.201 6.619 10.951 1.00 95.62 111 LEU A CA 1
ATOM 859 C C . LEU A 1 111 ? -2.934 7.376 9.835 1.00 95.62 111 LEU A C 1
ATOM 861 O O . LEU A 1 111 ? -2.294 7.839 8.893 1.00 95.62 111 LEU A O 1
ATOM 865 N N . ILE A 1 112 ? -4.255 7.549 9.958 1.00 97.19 112 ILE A N 1
ATOM 866 C CA . ILE A 1 112 ? -5.043 8.362 9.018 1.00 97.19 112 ILE A CA 1
ATOM 867 C C . ILE A 1 112 ? -4.547 9.810 9.019 1.00 97.19 112 ILE A C 1
ATOM 869 O O . ILE A 1 112 ? -4.322 10.376 7.951 1.00 97.19 112 ILE A O 1
ATOM 873 N N . GLY A 1 113 ? -4.299 10.382 10.199 1.00 95.25 113 GLY A N 1
ATOM 874 C CA . GLY A 1 113 ? -3.741 11.725 10.327 1.00 95.25 113 GLY A CA 1
ATOM 875 C C . GLY A 1 113 ? -2.377 11.860 9.648 1.00 95.25 113 GLY A C 1
ATOM 876 O O . GLY A 1 113 ? -2.145 12.837 8.946 1.00 95.25 113 GLY A O 1
ATOM 877 N N . ALA A 1 114 ? -1.495 10.863 9.780 1.00 92.12 114 ALA A N 1
ATOM 878 C CA . ALA A 1 114 ? -0.196 10.864 9.110 1.00 92.12 114 ALA A CA 1
ATOM 879 C C . ALA A 1 114 ? -0.324 10.801 7.577 1.00 92.12 114 ALA A C 1
ATOM 881 O O . ALA A 1 114 ? 0.362 11.548 6.879 1.00 92.12 114 ALA A O 1
ATOM 882 N N . LEU A 1 115 ? -1.221 9.959 7.052 1.00 94.56 115 LEU A N 1
ATOM 883 C CA . LEU A 1 115 ? -1.528 9.899 5.619 1.00 94.56 115 LEU A CA 1
ATOM 884 C C . LEU A 1 115 ? -2.025 11.252 5.091 1.00 94.56 115 LEU A C 1
ATOM 886 O O . LEU A 1 115 ? -1.535 11.742 4.076 1.00 94.56 115 LEU A O 1
ATOM 890 N N . GLU A 1 116 ? -2.969 11.875 5.796 1.00 94.50 116 GLU A N 1
ATOM 891 C CA . GLU A 1 116 ? -3.548 13.163 5.410 1.00 94.50 116 GLU A CA 1
ATOM 892 C C . GLU A 1 116 ? -2.546 14.316 5.541 1.00 94.50 116 GLU A C 1
ATOM 894 O O . GLU A 1 116 ? -2.523 15.200 4.688 1.00 94.50 116 GLU A O 1
ATOM 899 N N . GLN A 1 117 ? -1.692 14.305 6.564 1.00 92.31 117 GLN A N 1
ATOM 900 C CA . GLN A 1 117 ? -0.730 15.375 6.815 1.00 92.31 117 GLN A CA 1
ATOM 901 C C . GLN A 1 117 ? 0.489 15.305 5.891 1.00 92.31 117 GLN A C 1
ATOM 903 O O . GLN A 1 117 ? 0.935 16.338 5.390 1.00 92.31 117 GLN A O 1
ATOM 908 N N . TYR A 1 118 ? 1.051 14.113 5.687 1.00 90.81 118 TYR A N 1
ATOM 909 C CA . TYR A 1 118 ? 2.336 13.949 5.003 1.00 90.81 118 TYR A CA 1
ATOM 910 C C . TYR A 1 118 ? 2.205 13.420 3.570 1.00 90.81 118 TYR A C 1
ATOM 912 O O . TYR A 1 118 ? 3.130 13.580 2.779 1.00 90.81 118 TYR A O 1
ATOM 920 N N . GLY A 1 119 ? 1.056 12.850 3.197 1.00 89.81 119 GLY A N 1
ATOM 921 C CA . GLY A 1 119 ? 0.824 12.293 1.861 1.00 89.81 119 GLY A CA 1
ATOM 922 C C . GLY A 1 119 ? 0.458 13.323 0.787 1.00 89.81 119 GLY A C 1
ATOM 923 O O . GLY A 1 119 ? 0.146 12.934 -0.333 1.00 89.81 119 GLY A O 1
ATOM 924 N N . GLN A 1 120 ? 0.479 14.623 1.100 1.00 88.12 120 GLN A N 1
ATOM 925 C CA . GLN A 1 120 ? 0.093 15.698 0.170 1.00 88.12 120 GLN A CA 1
ATOM 926 C C . GLN A 1 120 ? 1.179 16.052 -0.860 1.00 88.12 120 GLN A C 1
ATOM 928 O O . GLN A 1 120 ? 0.930 16.855 -1.754 1.00 88.12 120 GLN A O 1
ATOM 933 N N . GLY A 1 121 ? 2.392 15.510 -0.721 1.00 80.56 121 GLY A N 1
ATOM 934 C CA . GLY A 1 121 ? 3.481 15.749 -1.670 1.00 80.56 121 GLY A CA 1
ATOM 935 C C . GLY A 1 121 ? 3.282 15.024 -3.004 1.00 80.56 121 GLY A C 1
ATOM 936 O O . GLY A 1 121 ? 2.561 14.026 -3.072 1.00 80.56 121 GLY A O 1
ATOM 937 N N . ASP A 1 122 ? 3.969 15.509 -4.043 1.00 77.69 122 ASP A N 1
ATOM 938 C CA . ASP A 1 122 ? 3.947 14.927 -5.389 1.00 77.69 122 ASP A CA 1
ATOM 939 C C . ASP A 1 122 ? 4.314 13.436 -5.374 1.00 77.69 122 ASP A C 1
ATOM 941 O O . ASP A 1 122 ? 5.325 13.014 -4.793 1.00 77.69 122 ASP A O 1
ATOM 945 N N . TYR A 1 123 ? 3.525 12.628 -6.080 1.00 73.56 123 TYR A N 1
ATOM 946 C CA . TYR A 1 123 ? 3.834 11.226 -6.309 1.00 73.56 123 TYR A CA 1
ATOM 947 C C . TYR A 1 123 ? 4.833 11.080 -7.463 1.00 73.56 123 TYR A C 1
ATOM 949 O O . TYR A 1 123 ? 4.454 10.923 -8.616 1.00 73.56 123 TYR A O 1
ATOM 957 N N . ILE A 1 124 ? 6.132 11.151 -7.152 1.00 66.94 124 ILE A N 1
ATOM 958 C CA . ILE A 1 124 ? 7.253 10.686 -8.002 1.00 66.94 124 ILE A CA 1
ATOM 959 C C . ILE A 1 124 ? 7.114 11.086 -9.494 1.00 66.94 124 ILE A C 1
ATOM 961 O O . ILE A 1 124 ? 7.254 10.272 -10.405 1.00 66.94 124 ILE A O 1
ATOM 965 N N . GLY A 1 125 ? 6.844 12.369 -9.759 1.00 63.66 125 GLY A N 1
ATOM 966 C CA . GLY A 1 125 ? 6.751 12.910 -11.123 1.00 63.66 125 GLY A CA 1
ATOM 967 C C . GLY A 1 125 ? 5.429 12.650 -11.857 1.00 63.66 125 GLY A C 1
ATOM 968 O O . GLY A 1 125 ? 5.316 13.028 -13.021 1.00 63.66 125 GLY A O 1
ATOM 969 N N . GLU A 1 126 ? 4.441 12.051 -11.196 1.00 69.50 126 GLU A N 1
ATOM 970 C CA . GLU A 1 126 ? 3.057 11.938 -11.662 1.00 69.50 126 GLU A CA 1
ATOM 971 C C . GLU A 1 126 ? 2.221 13.120 -11.131 1.00 69.50 126 GLU A C 1
ATOM 973 O O . GLU A 1 126 ? 2.536 13.720 -10.104 1.00 69.50 126 GLU A O 1
ATOM 978 N N . SER A 1 127 ? 1.132 13.476 -11.821 1.00 83.19 127 SER A N 1
ATOM 979 C CA . SER A 1 127 ? 0.283 14.636 -11.477 1.00 83.19 127 SER A CA 1
ATOM 980 C C . SER A 1 127 ? -0.760 14.353 -10.383 1.00 83.19 127 SER A C 1
ATOM 982 O O . SER A 1 127 ? -1.868 14.882 -10.442 1.00 83.19 127 SER A O 1
ATOM 984 N N . ILE 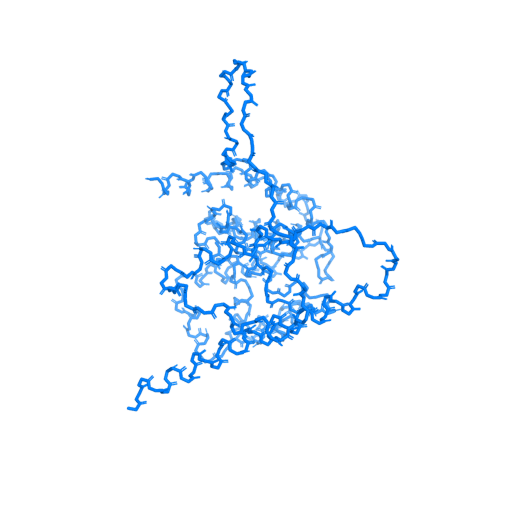A 1 128 ? -0.417 13.503 -9.414 1.00 89.69 128 ILE A N 1
ATOM 985 C CA . ILE A 1 128 ? -1.236 13.185 -8.236 1.00 89.69 128 ILE A CA 1
ATOM 986 C C . ILE A 1 128 ? -0.359 13.172 -6.980 1.00 89.69 128 ILE A C 1
ATOM 988 O O . ILE A 1 128 ? 0.858 13.007 -7.062 1.00 89.69 128 ILE A O 1
ATOM 992 N N . SER A 1 129 ? -0.968 13.329 -5.811 1.00 93.25 129 SER A N 1
ATOM 993 C CA . SER A 1 129 ? -0.291 13.204 -4.518 1.00 93.25 129 SER A CA 1
ATOM 994 C C . SER A 1 129 ? -0.078 11.742 -4.108 1.00 93.25 129 SER A C 1
ATOM 996 O O . SER A 1 129 ? -0.777 10.832 -4.567 1.00 93.25 129 SER A O 1
ATOM 998 N N . GLN A 1 130 ? 0.863 11.499 -3.189 1.00 93.44 130 GLN A N 1
ATOM 999 C CA . GLN A 1 130 ? 1.089 10.162 -2.613 1.00 93.44 130 GLN A CA 1
ATOM 1000 C C . GLN A 1 130 ? -0.172 9.604 -1.936 1.00 93.44 130 GLN A C 1
ATOM 1002 O O . GLN A 1 130 ? -0.462 8.409 -2.023 1.00 93.44 130 GLN A O 1
ATOM 1007 N N . LEU A 1 131 ? -0.949 10.474 -1.286 1.00 95.94 131 LEU A N 1
ATOM 1008 C CA . LEU A 1 131 ? -2.215 10.099 -0.674 1.00 95.94 131 LEU A CA 1
ATOM 1009 C C . LEU A 1 131 ? -3.242 9.676 -1.727 1.00 95.94 131 LEU A C 1
ATOM 1011 O O . LEU A 1 131 ? -3.878 8.638 -1.565 1.00 95.94 131 LEU A O 1
ATOM 1015 N N . GLU A 1 132 ? -3.414 10.449 -2.800 1.00 96.75 132 GLU A N 1
ATOM 1016 C CA . GLU A 1 132 ? -4.357 10.105 -3.873 1.00 96.75 132 GLU A CA 1
ATOM 1017 C C . GLU A 1 132 ? -4.021 8.761 -4.512 1.00 96.75 132 GLU A C 1
ATOM 1019 O O . GLU A 1 132 ? -4.926 7.952 -4.724 1.00 96.75 132 GLU A O 1
ATOM 1024 N N . HIS A 1 133 ? -2.734 8.490 -4.734 1.00 96.88 133 HIS A N 1
ATOM 1025 C CA . HIS A 1 133 ? -2.253 7.197 -5.210 1.00 96.88 133 HIS A CA 1
ATOM 1026 C C . HIS A 1 133 ? -2.683 6.050 -4.277 1.00 96.88 133 HIS A C 1
ATOM 1028 O O . HIS A 1 133 ? -3.379 5.119 -4.692 1.00 96.88 133 HIS A O 1
ATOM 1034 N N . CYS A 1 134 ? -2.378 6.163 -2.981 1.00 97.88 134 CYS A N 1
ATOM 1035 C CA . CYS A 1 134 ? -2.760 5.168 -1.977 1.00 97.88 134 CYS A CA 1
ATOM 1036 C C . CYS A 1 134 ? -4.285 4.947 -1.909 1.00 97.88 134 CYS A C 1
ATOM 1038 O O . CYS A 1 134 ? -4.762 3.812 -1.822 1.00 97.88 134 CYS A O 1
ATOM 1040 N N . LEU A 1 135 ? -5.076 6.025 -1.982 1.00 98.56 135 LEU A N 1
ATOM 1041 C CA . LEU A 1 135 ? -6.539 5.952 -1.935 1.00 98.56 135 LEU A CA 1
ATOM 1042 C C . LEU A 1 135 ? -7.134 5.297 -3.185 1.00 98.56 135 LEU A C 1
ATOM 1044 O O . LEU A 1 135 ? -8.102 4.539 -3.071 1.00 98.56 135 LEU A O 1
ATOM 1048 N N . GLN A 1 136 ? -6.571 5.564 -4.366 1.00 98.50 136 GLN A N 1
ATOM 1049 C CA . GLN A 1 136 ? -6.986 4.920 -5.610 1.00 98.50 136 GLN A CA 1
ATOM 1050 C C . GLN A 1 136 ? -6.678 3.419 -5.592 1.00 98.50 136 GLN A C 1
ATOM 1052 O O . GLN A 1 136 ? -7.551 2.629 -5.959 1.00 98.50 136 GLN A O 1
ATOM 1057 N N . ALA A 1 137 ? -5.498 3.013 -5.112 1.00 98.56 137 ALA A N 1
ATOM 1058 C CA . ALA A 1 137 ? -5.131 1.601 -4.984 1.00 98.56 137 ALA A CA 1
ATOM 1059 C C . ALA A 1 137 ? -6.081 0.863 -4.024 1.00 98.56 137 ALA A C 1
ATOM 1061 O O . ALA A 1 137 ? -6.654 -0.173 -4.374 1.00 98.56 137 ALA A O 1
ATOM 1062 N N . ALA A 1 138 ? -6.345 1.444 -2.848 1.00 98.75 138 ALA A N 1
ATOM 1063 C CA . ALA A 1 138 ? -7.302 0.905 -1.881 1.00 98.75 138 ALA A CA 1
ATOM 1064 C C . ALA A 1 138 ? -8.729 0.807 -2.445 1.00 98.75 138 ALA A C 1
ATOM 1066 O O . ALA A 1 138 ? -9.442 -0.170 -2.207 1.00 98.75 138 ALA A O 1
ATOM 1067 N N . HIS A 1 139 ? -9.155 1.798 -3.234 1.00 98.56 139 HIS A N 1
ATOM 1068 C CA . HIS A 1 139 ? -10.474 1.788 -3.868 1.00 98.56 139 HIS A CA 1
ATOM 1069 C C . HIS A 1 139 ? -10.606 0.681 -4.912 1.00 98.56 139 HIS A C 1
ATOM 1071 O O . HIS A 1 139 ? -11.646 0.023 -4.976 1.00 98.56 139 HIS A O 1
ATOM 1077 N N . GLN A 1 140 ? -9.561 0.446 -5.709 1.00 98.62 140 GLN A N 1
ATOM 1078 C CA . GLN A 1 140 ? -9.526 -0.660 -6.667 1.00 98.62 140 GLN A CA 1
ATOM 1079 C C . GLN A 1 140 ? -9.558 -2.020 -5.962 1.00 98.62 140 GLN A C 1
ATOM 1081 O O . GLN A 1 140 ? -10.371 -2.866 -6.336 1.00 98.62 140 GLN A O 1
ATOM 1086 N N . ALA A 1 141 ? -8.767 -2.194 -4.897 1.00 98.69 141 ALA A N 1
ATOM 1087 C CA . ALA A 1 141 ? -8.797 -3.392 -4.056 1.00 98.69 141 ALA A CA 1
ATOM 1088 C C . ALA A 1 141 ? -10.202 -3.643 -3.484 1.00 98.69 141 ALA A C 1
ATOM 1090 O O . ALA A 1 141 ? -10.743 -4.743 -3.551 1.00 98.69 141 ALA A O 1
ATOM 1091 N N . ARG A 1 142 ? -10.861 -2.600 -2.976 1.00 98.31 142 ARG A N 1
ATOM 1092 C CA . ARG A 1 142 ? -12.216 -2.736 -2.434 1.00 98.31 142 ARG A CA 1
ATOM 1093 C C . ARG A 1 142 ? -13.245 -3.076 -3.516 1.00 98.31 142 ARG A C 1
ATOM 1095 O O . ARG A 1 142 ? -14.135 -3.888 -3.282 1.00 98.31 142 ARG A O 1
ATOM 1102 N N . LYS A 1 143 ? -13.130 -2.486 -4.711 1.00 98.19 143 LYS A N 1
ATOM 1103 C CA . LYS A 1 143 ? -14.009 -2.783 -5.858 1.00 98.19 143 LYS A CA 1
ATOM 1104 C C . LYS A 1 143 ? -13.832 -4.198 -6.407 1.00 98.19 143 LYS A C 1
ATOM 1106 O O . LYS A 1 143 ? -14.789 -4.734 -6.956 1.00 98.19 143 LYS A O 1
ATOM 1111 N N . SER A 1 144 ? -12.649 -4.792 -6.267 1.00 98.12 144 SER A N 1
ATOM 1112 C CA . SER A 1 144 ? -12.389 -6.175 -6.684 1.00 98.12 144 SER A CA 1
ATOM 1113 C C . SER A 1 144 ? -12.912 -7.217 -5.688 1.00 98.12 144 SER A C 1
ATOM 1115 O O . SER A 1 144 ? -12.834 -8.411 -5.965 1.00 98.12 144 SER A O 1
ATOM 1117 N N . GLY A 1 145 ? -13.469 -6.785 -4.549 1.00 98.19 145 GLY A N 1
ATOM 1118 C CA . GLY A 1 145 ? -13.934 -7.680 -3.490 1.00 98.19 145 GLY A CA 1
ATOM 1119 C C . GLY A 1 145 ? -12.795 -8.265 -2.653 1.00 98.19 145 GLY A C 1
ATOM 1120 O O . GLY A 1 145 ? -12.976 -9.317 -2.041 1.00 98.19 145 GLY A O 1
ATOM 1121 N N . ALA A 1 146 ? -11.625 -7.615 -2.633 1.00 98.38 146 ALA A N 1
ATOM 1122 C CA . ALA A 1 146 ? -10.522 -8.022 -1.776 1.00 98.38 146 ALA A CA 1
ATOM 1123 C C . ALA A 1 146 ? -10.925 -7.985 -0.294 1.00 98.38 146 ALA A C 1
ATOM 1125 O O . ALA A 1 146 ? -11.682 -7.118 0.146 1.00 98.38 146 ALA A O 1
ATOM 1126 N N . ARG A 1 147 ? -10.372 -8.916 0.485 1.00 97.94 147 ARG A N 1
ATOM 1127 C CA . ARG A 1 147 ? -10.527 -8.950 1.945 1.00 97.94 147 ARG A CA 1
ATOM 1128 C C . ARG A 1 147 ? -9.897 -7.718 2.602 1.00 97.94 147 ARG A C 1
ATOM 1130 O O . ARG A 1 147 ? -8.915 -7.180 2.090 1.00 97.94 147 ARG A O 1
ATOM 1137 N N . ASP A 1 148 ? -10.403 -7.343 3.773 1.00 98.50 148 ASP A N 1
ATOM 1138 C CA . ASP A 1 148 ? -10.020 -6.115 4.483 1.00 98.50 148 ASP A CA 1
ATOM 1139 C C . ASP A 1 148 ? -8.505 -5.935 4.642 1.00 98.50 148 ASP A C 1
ATOM 1141 O O . ASP A 1 148 ? -7.989 -4.869 4.328 1.00 98.50 148 ASP A O 1
ATOM 1145 N N . GLU A 1 149 ? -7.758 -6.973 5.038 1.00 98.56 149 GLU A N 1
ATOM 1146 C CA . GLU A 1 149 ? -6.293 -6.878 5.172 1.00 98.56 149 GLU A CA 1
ATOM 1147 C C . GLU A 1 149 ? -5.592 -6.497 3.856 1.00 98.56 149 GLU A C 1
ATOM 1149 O O . GLU A 1 149 ? -4.610 -5.758 3.877 1.00 98.56 149 GLU A O 1
ATOM 1154 N N . LEU A 1 150 ? -6.089 -6.965 2.707 1.00 98.75 150 LEU A N 1
ATOM 1155 C CA . LEU A 1 150 ? -5.517 -6.635 1.402 1.00 98.75 150 LEU A CA 1
ATOM 1156 C C . LEU A 1 150 ? -5.920 -5.220 0.954 1.00 98.75 150 LEU A C 1
ATOM 1158 O O . LEU A 1 150 ? -5.109 -4.513 0.361 1.00 98.75 150 LEU A O 1
ATOM 1162 N N . VAL A 1 151 ? -7.129 -4.765 1.301 1.00 98.88 151 VAL A N 1
ATOM 1163 C CA . VAL A 1 151 ? -7.542 -3.362 1.107 1.00 98.88 151 VAL A CA 1
ATOM 1164 C C . VAL A 1 151 ? -6.687 -2.421 1.963 1.00 98.88 151 VAL A C 1
ATOM 1166 O O . VAL A 1 151 ? -6.195 -1.411 1.460 1.00 98.88 151 VAL A O 1
ATOM 1169 N N . ILE A 1 152 ? -6.456 -2.773 3.232 1.00 98.81 152 ILE A N 1
ATOM 1170 C CA . ILE A 1 152 ? -5.550 -2.061 4.144 1.00 98.81 152 ILE A CA 1
ATOM 1171 C C . ILE A 1 152 ? -4.130 -2.043 3.570 1.00 98.81 152 ILE A C 1
ATOM 1173 O O . ILE A 1 152 ? -3.499 -0.989 3.539 1.00 98.81 152 ILE A O 1
ATOM 1177 N N . ALA A 1 153 ? -3.621 -3.183 3.094 1.00 98.81 153 ALA A N 1
ATOM 1178 C CA . ALA A 1 153 ? -2.288 -3.249 2.506 1.00 98.81 153 ALA A CA 1
ATOM 1179 C C . ALA A 1 153 ? -2.172 -2.364 1.257 1.00 98.81 153 ALA A C 1
ATOM 1181 O O . ALA A 1 153 ? -1.185 -1.651 1.125 1.00 98.81 153 ALA A O 1
ATOM 1182 N N . ALA A 1 154 ? -3.184 -2.337 0.385 1.00 98.81 154 ALA A N 1
ATOM 1183 C CA . ALA A 1 154 ? -3.207 -1.448 -0.777 1.00 98.81 154 ALA A CA 1
ATOM 1184 C C . ALA A 1 154 ? -3.216 0.039 -0.373 1.00 98.81 154 ALA A C 1
ATOM 1186 O O . ALA A 1 154 ? -2.495 0.836 -0.970 1.00 98.81 154 ALA A O 1
ATOM 1187 N N . LEU A 1 155 ? -3.962 0.408 0.676 1.00 98.75 155 LEU A N 1
ATOM 1188 C CA . LEU A 1 155 ? -3.958 1.768 1.229 1.00 98.75 155 LEU A CA 1
ATOM 1189 C C . LEU A 1 155 ? -2.592 2.175 1.797 1.00 98.75 155 LEU A C 1
ATOM 1191 O O . LEU A 1 155 ? -2.240 3.349 1.763 1.00 98.75 155 LEU A O 1
ATOM 1195 N N . LEU A 1 156 ? -1.847 1.228 2.365 1.00 98.62 156 LEU A N 1
ATOM 1196 C CA . LEU A 1 156 ? -0.645 1.507 3.155 1.00 98.62 156 LEU A CA 1
ATOM 1197 C C . LEU A 1 156 ? 0.656 1.058 2.482 1.00 98.62 156 LEU A C 1
ATOM 1199 O O . LEU A 1 156 ? 1.711 1.162 3.104 1.00 98.62 156 LEU A O 1
ATOM 1203 N N . HIS A 1 157 ? 0.613 0.563 1.243 1.00 98.25 157 HIS A N 1
ATOM 1204 C CA . HIS A 1 157 ? 1.785 -0.025 0.585 1.00 98.25 157 HIS A CA 1
ATOM 1205 C C . HIS A 1 157 ? 2.963 0.959 0.481 1.00 98.25 157 HIS A C 1
ATOM 1207 O O . HIS A 1 157 ? 4.114 0.563 0.660 1.00 98.25 157 HIS A O 1
ATOM 1213 N N . ASP A 1 158 ? 2.653 2.246 0.309 1.00 95.81 158 ASP A N 1
ATOM 1214 C CA . ASP A 1 158 ? 3.609 3.346 0.191 1.00 95.81 158 ASP A CA 1
ATOM 1215 C C . ASP A 1 158 ? 3.785 4.164 1.484 1.00 95.81 158 ASP A C 1
ATOM 1217 O O . ASP A 1 158 ? 4.428 5.215 1.488 1.00 95.81 158 ASP A O 1
ATOM 1221 N N . ILE A 1 159 ? 3.279 3.692 2.633 1.00 95.56 159 ILE A N 1
ATOM 1222 C CA . ILE A 1 159 ? 3.373 4.428 3.911 1.00 95.56 159 ILE A CA 1
ATOM 1223 C C . ILE A 1 159 ? 4.824 4.764 4.290 1.00 95.56 159 ILE A C 1
ATOM 1225 O O . ILE A 1 159 ? 5.091 5.799 4.901 1.00 95.56 159 ILE A O 1
ATOM 1229 N N . GLY A 1 160 ? 5.782 3.929 3.873 1.00 92.75 160 GLY A N 1
ATOM 1230 C CA . GLY A 1 160 ? 7.210 4.167 4.069 1.00 92.75 160 GLY A CA 1
ATOM 1231 C C . GLY A 1 160 ? 7.772 5.358 3.284 1.00 92.75 160 GLY A C 1
ATOM 1232 O O . GLY A 1 160 ? 8.857 5.823 3.632 1.00 92.75 160 GLY A O 1
ATOM 1233 N N . GLN A 1 161 ? 7.063 5.867 2.270 1.00 89.88 161 GLN A N 1
ATOM 1234 C CA . GLN A 1 161 ? 7.354 7.141 1.598 1.00 89.88 161 GLN A CA 1
ATOM 1235 C C . GLN A 1 161 ? 6.832 8.331 2.406 1.00 89.88 161 GLN A C 1
ATOM 1237 O O . GLN A 1 161 ? 7.519 9.345 2.535 1.00 89.88 161 GLN A O 1
ATOM 1242 N N . ILE A 1 162 ? 5.632 8.166 2.964 1.00 90.19 162 ILE A N 1
ATOM 1243 C CA . ILE A 1 162 ? 4.817 9.229 3.553 1.00 90.19 162 ILE A CA 1
ATOM 1244 C C . ILE A 1 162 ? 5.312 9.607 4.953 1.00 90.19 162 ILE A C 1
ATOM 1246 O O . ILE A 1 162 ? 5.417 10.786 5.285 1.00 90.19 162 ILE A O 1
ATOM 1250 N N . ILE A 1 163 ? 5.630 8.624 5.799 1.00 87.12 163 ILE A N 1
ATOM 1251 C CA . ILE A 1 163 ? 5.934 8.910 7.206 1.00 87.12 163 ILE A CA 1
ATOM 1252 C C . ILE A 1 163 ? 7.303 9.602 7.391 1.00 87.12 163 ILE A C 1
ATOM 1254 O O . ILE A 1 163 ? 8.285 9.245 6.710 1.00 87.12 163 ILE A O 1
ATOM 1258 N N . PRO A 1 164 ? 7.416 10.555 8.343 1.00 79.56 164 PRO A N 1
ATOM 1259 C CA . PRO A 1 164 ? 8.688 11.178 8.711 1.00 79.56 164 PRO A CA 1
ATOM 1260 C C . PRO A 1 164 ? 9.701 10.141 9.205 1.00 79.56 164 PRO A C 1
ATOM 1262 O O . PRO A 1 164 ? 9.342 9.219 9.935 1.00 79.56 164 PRO A O 1
ATOM 1265 N N . LEU A 1 165 ? 10.980 10.287 8.859 1.00 66.56 165 LEU A N 1
ATOM 1266 C CA . LEU A 1 165 ? 12.020 9.322 9.251 1.00 66.56 165 LEU A CA 1
ATOM 1267 C C . LEU A 1 165 ? 12.260 9.272 10.767 1.00 66.56 165 LEU A C 1
ATOM 1269 O O . LEU A 1 165 ? 12.778 8.279 11.270 1.00 66.56 165 LEU A O 1
ATOM 1273 N N . GLU A 1 166 ? 11.908 10.333 11.489 1.00 66.31 166 GLU A N 1
ATOM 1274 C CA . GLU A 1 166 ? 11.930 10.407 12.953 1.00 66.31 166 GLU A CA 1
ATOM 1275 C C . GLU A 1 166 ? 10.907 9.443 13.563 1.00 66.31 166 GLU A C 1
ATOM 1277 O O . GLU A 1 166 ? 11.184 8.793 14.557 1.00 66.31 166 GLU A O 1
ATOM 1282 N N . SER A 1 167 ? 9.761 9.226 12.908 1.00 60.16 167 SER A N 1
ATOM 1283 C CA . SER A 1 167 ? 8.754 8.260 13.379 1.00 60.16 167 SER A CA 1
ATOM 1284 C C . SER A 1 167 ? 9.207 6.793 13.293 1.00 60.16 167 SER A C 1
ATOM 1286 O O . SER A 1 167 ? 8.490 5.893 13.728 1.00 60.16 167 SER A O 1
ATOM 1288 N N . VAL A 1 168 ? 10.407 6.548 12.753 1.00 60.31 168 VAL A N 1
ATOM 1289 C CA . VAL A 1 168 ? 10.983 5.224 12.504 1.00 60.31 168 VAL A CA 1
ATOM 1290 C C . VAL A 1 168 ? 12.350 5.074 13.192 1.00 60.31 168 VAL A C 1
ATOM 1292 O O . VAL A 1 168 ? 13.281 4.491 12.632 1.00 60.31 168 VAL A O 1
ATOM 1295 N N . GLU A 1 169 ? 12.484 5.614 14.410 1.00 50.38 169 GLU A N 1
ATOM 1296 C CA . GLU A 1 169 ? 13.729 5.682 15.199 1.00 50.38 169 GLU A CA 1
ATOM 1297 C C . GLU A 1 169 ? 14.518 4.345 15.277 1.00 50.38 169 GLU A C 1
ATOM 1299 O O . GLU A 1 169 ? 15.745 4.367 15.383 1.00 50.38 169 GLU A O 1
ATOM 1304 N N . GLU A 1 170 ? 13.858 3.184 15.141 1.00 48.53 170 GLU A N 1
ATOM 1305 C CA . GLU A 1 170 ? 14.476 1.842 15.131 1.00 48.53 170 GLU A CA 1
ATOM 1306 C C . GLU A 1 170 ? 15.034 1.361 13.769 1.00 48.53 170 GLU A C 1
ATOM 1308 O O . GLU A 1 170 ? 15.871 0.460 13.744 1.00 48.53 170 GLU A O 1
ATOM 1313 N N . VAL A 1 171 ? 14.648 1.948 12.627 1.00 50.97 171 VAL A N 1
ATOM 1314 C CA . VAL A 1 171 ? 15.034 1.459 11.273 1.00 50.97 171 VAL A CA 1
ATOM 1315 C C . VAL A 1 171 ? 16.264 2.193 10.703 1.00 50.97 171 VAL A C 1
ATOM 1317 O O . VAL A 1 171 ? 16.771 1.877 9.622 1.00 50.97 171 VAL A O 1
ATOM 1320 N N . ARG A 1 172 ? 16.822 3.157 11.447 1.00 47.69 172 ARG A N 1
ATOM 1321 C CA . ARG A 1 172 ? 17.998 3.946 11.043 1.00 47.69 172 ARG A CA 1
ATOM 1322 C C . ARG A 1 172 ? 19.305 3.143 11.096 1.00 47.69 172 ARG A C 1
ATOM 1324 O O . ARG A 1 172 ? 20.121 3.374 11.979 1.00 47.69 172 ARG A O 1
ATOM 1331 N N . MET A 1 173 ? 19.554 2.255 10.128 1.00 38.97 173 MET A N 1
ATOM 1332 C CA . MET A 1 173 ? 20.906 1.697 9.912 1.00 38.97 173 MET A CA 1
ATOM 1333 C C . MET A 1 173 ? 21.320 1.373 8.459 1.00 38.97 173 MET A C 1
ATOM 1335 O O . MET A 1 173 ? 22.486 1.044 8.290 1.00 38.97 173 MET A O 1
ATOM 1339 N N . ASN A 1 174 ? 20.496 1.474 7.397 1.00 40.28 174 ASN A N 1
ATOM 1340 C CA . ASN A 1 174 ? 20.908 0.878 6.097 1.00 40.28 174 ASN A CA 1
ATOM 1341 C C . ASN A 1 174 ? 20.567 1.587 4.768 1.00 40.28 174 ASN A C 1
ATOM 1343 O O . ASN A 1 174 ? 20.666 0.947 3.724 1.00 40.28 174 ASN A O 1
ATOM 1347 N N . LEU A 1 175 ? 20.227 2.877 4.715 1.00 45.25 175 LEU A N 1
ATOM 1348 C CA . LEU A 1 175 ? 19.771 3.471 3.444 1.00 45.25 175 LEU A CA 1
ATOM 1349 C C . LEU A 1 175 ? 20.640 4.646 2.983 1.00 45.25 175 LEU A C 1
ATOM 1351 O O . LEU A 1 175 ? 20.668 5.709 3.599 1.00 45.25 175 LEU A O 1
ATOM 1355 N N . ARG A 1 176 ? 21.376 4.432 1.882 1.00 40.75 176 ARG A N 1
ATOM 1356 C CA . ARG A 1 176 ? 22.068 5.489 1.129 1.00 40.75 176 ARG A CA 1
ATOM 1357 C C . ARG A 1 176 ? 21.040 6.242 0.284 1.00 40.75 176 ARG A C 1
ATOM 1359 O O . ARG A 1 176 ? 20.270 5.617 -0.439 1.00 40.75 176 ARG A O 1
ATOM 1366 N N . GLY A 1 177 ? 21.038 7.570 0.381 1.00 39.78 177 GLY A N 1
ATOM 1367 C CA . GLY A 1 177 ? 20.157 8.439 -0.398 1.00 39.78 177 GLY A CA 1
ATOM 1368 C C . GLY A 1 177 ? 20.493 8.401 -1.888 1.00 39.78 177 GLY A C 1
ATOM 1369 O O . GLY A 1 177 ? 21.648 8.592 -2.266 1.00 39.78 177 GLY A O 1
ATOM 1370 N N . SER A 1 178 ? 19.479 8.159 -2.718 1.00 39.69 178 SER A N 1
ATOM 1371 C CA . SER A 1 178 ? 19.524 8.478 -4.144 1.00 39.69 178 SER A CA 1
ATOM 1372 C C . SER A 1 178 ? 19.119 9.939 -4.334 1.00 39.69 178 SER A C 1
ATOM 1374 O O . SER A 1 178 ? 18.223 10.428 -3.648 1.00 39.69 178 SER A O 1
ATOM 1376 N N . THR A 1 179 ? 19.792 10.638 -5.245 1.00 39.69 179 THR A N 1
ATOM 1377 C CA . THR A 1 179 ? 19.512 12.033 -5.621 1.00 39.69 179 THR A CA 1
ATOM 1378 C C . THR A 1 179 ? 18.484 12.153 -6.750 1.00 39.69 179 THR A C 1
ATOM 1380 O O . THR A 1 179 ? 18.239 13.255 -7.231 1.00 39.69 179 THR A O 1
ATOM 1383 N N . GLU A 1 180 ? 17.897 11.040 -7.199 1.00 46.31 180 GLU A N 1
ATOM 1384 C CA . GLU A 1 180 ? 16.830 11.032 -8.203 1.00 46.31 180 GLU A CA 1
ATOM 1385 C C . GLU A 1 180 ? 15.453 10.874 -7.544 1.00 46.31 180 GLU A C 1
ATOM 1387 O O . GLU A 1 180 ? 15.307 10.135 -6.569 1.00 46.31 180 GLU A O 1
ATOM 1392 N N . ASN A 1 181 ? 14.435 11.545 -8.095 1.00 54.31 181 ASN A N 1
ATOM 1393 C CA . ASN A 1 181 ? 13.034 11.474 -7.659 1.00 54.31 181 ASN A CA 1
ATOM 1394 C C . ASN A 1 181 ? 12.426 10.096 -7.980 1.00 54.31 181 ASN A C 1
ATOM 1396 O O . ASN A 1 181 ? 11.558 9.994 -8.836 1.00 54.31 181 ASN A O 1
ATOM 1400 N N . VAL A 1 182 ? 12.904 9.031 -7.337 1.00 56.09 182 VAL A N 1
ATOM 1401 C CA . VAL A 1 182 ? 12.395 7.651 -7.465 1.00 56.09 182 VAL A CA 1
ATOM 1402 C C . VAL A 1 182 ? 11.830 7.120 -6.141 1.00 56.09 182 VAL A C 1
ATOM 1404 O O . VAL A 1 182 ? 11.645 5.917 -5.975 1.00 56.09 182 VAL A O 1
ATOM 1407 N N . GLY A 1 183 ? 11.556 8.025 -5.198 1.00 64.38 183 GLY A N 1
ATOM 1408 C CA . GLY A 1 183 ? 11.108 7.698 -3.848 1.00 64.38 183 GLY A CA 1
ATOM 1409 C C . GLY A 1 183 ? 12.245 7.249 -2.921 1.00 64.38 183 GLY A C 1
ATOM 1410 O O . GLY A 1 183 ? 13.403 7.089 -3.312 1.00 64.38 183 GLY A O 1
ATOM 1411 N N . ARG A 1 184 ? 11.907 7.061 -1.647 1.00 78.06 184 ARG A N 1
ATOM 1412 C CA . ARG A 1 184 ? 12.791 6.549 -0.601 1.00 78.06 184 ARG A CA 1
ATOM 1413 C C . ARG A 1 184 ? 13.159 5.094 -0.905 1.00 78.06 184 ARG A C 1
ATOM 1415 O O . ARG A 1 184 ? 12.293 4.239 -1.098 1.00 78.06 184 ARG A O 1
ATOM 1422 N N . VAL A 1 185 ? 14.459 4.811 -0.933 1.00 78.06 185 VAL A N 1
ATOM 1423 C CA . VAL A 1 185 ? 14.975 3.442 -1.074 1.00 78.06 185 VAL A CA 1
ATOM 1424 C C . VAL A 1 185 ? 14.487 2.608 0.116 1.00 78.06 185 VAL A C 1
ATOM 1426 O O . VAL A 1 185 ? 14.576 3.070 1.251 1.00 78.06 185 VAL A O 1
ATOM 1429 N N . GLY A 1 186 ? 13.971 1.402 -0.133 1.00 83.88 186 GLY A N 1
ATOM 1430 C CA . GLY A 1 186 ? 13.507 0.492 0.919 1.00 83.88 186 GLY A CA 1
ATOM 1431 C C . GLY A 1 186 ? 12.211 0.918 1.619 1.00 83.88 186 GLY A C 1
ATOM 1432 O O . GLY A 1 186 ? 11.979 0.507 2.757 1.00 83.88 186 GLY A O 1
ATOM 1433 N N . HIS A 1 187 ? 11.392 1.775 1.002 1.00 90.25 187 HIS A N 1
ATOM 1434 C CA . HIS A 1 187 ? 10.119 2.227 1.575 1.00 90.25 187 HIS A CA 1
ATOM 1435 C C . HIS A 1 187 ? 9.145 1.075 1.841 1.00 90.25 187 HIS A C 1
ATOM 1437 O O . HIS A 1 18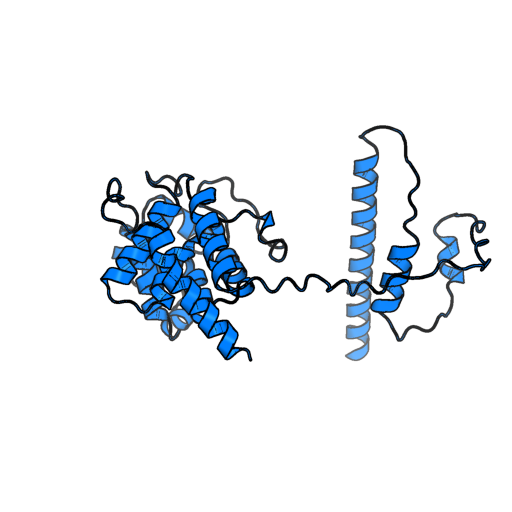7 ? 8.410 1.134 2.821 1.00 90.25 187 HIS A O 1
ATOM 1443 N N . GLU A 1 188 ? 9.185 0.012 1.041 1.00 93.06 188 GLU A N 1
ATOM 1444 C CA . GLU A 1 188 ? 8.416 -1.212 1.244 1.00 93.06 188 GLU A CA 1
ATOM 1445 C C . GLU A 1 188 ? 8.760 -1.870 2.592 1.00 93.06 188 GLU A C 1
ATOM 1447 O O . GLU A 1 188 ? 7.872 -2.200 3.383 1.00 93.06 188 GLU A O 1
ATOM 1452 N N . ALA A 1 189 ? 10.055 -1.944 2.914 1.00 92.25 189 ALA A N 1
ATOM 1453 C CA . ALA A 1 189 ? 10.549 -2.526 4.157 1.00 92.25 189 ALA A CA 1
ATOM 1454 C C . ALA A 1 189 ? 10.336 -1.591 5.353 1.00 92.25 189 ALA A C 1
ATOM 1456 O O . ALA A 1 189 ? 9.948 -2.045 6.431 1.00 92.25 189 ALA A O 1
ATOM 1457 N N . ILE A 1 190 ? 10.551 -0.283 5.167 1.00 91.94 190 ILE A N 1
ATOM 1458 C CA . ILE A 1 190 ? 10.270 0.737 6.188 1.00 91.94 190 ILE A CA 1
ATOM 1459 C C . ILE A 1 190 ? 8.785 0.721 6.552 1.00 91.94 190 ILE A C 1
ATOM 1461 O O . ILE A 1 190 ? 8.447 0.692 7.734 1.00 91.94 190 ILE A O 1
ATOM 1465 N N . GLY A 1 191 ? 7.907 0.718 5.547 1.00 94.81 191 GLY A N 1
ATOM 1466 C CA . GLY A 1 191 ? 6.464 0.713 5.740 1.00 94.81 191 GLY A CA 1
ATOM 1467 C C . GLY A 1 191 ? 6.007 -0.539 6.475 1.00 94.81 191 GLY A C 1
ATOM 1468 O O . GLY A 1 191 ? 5.330 -0.442 7.495 1.00 94.81 191 GLY A O 1
ATOM 1469 N N . ALA A 1 192 ? 6.461 -1.715 6.043 1.00 96.19 192 ALA A N 1
ATOM 1470 C CA . ALA A 1 192 ? 6.140 -2.967 6.718 1.00 96.19 192 ALA A CA 1
ATOM 1471 C C . ALA A 1 192 ? 6.648 -3.019 8.170 1.00 96.19 192 ALA A C 1
ATOM 1473 O O . ALA A 1 192 ? 5.938 -3.495 9.054 1.00 96.19 192 ALA A O 1
ATOM 1474 N N . ALA A 1 193 ? 7.860 -2.524 8.442 1.00 93.81 193 ALA A N 1
ATOM 1475 C CA . ALA A 1 193 ? 8.401 -2.455 9.801 1.00 93.81 193 ALA A CA 1
ATOM 1476 C C . ALA A 1 193 ? 7.587 -1.509 10.697 1.00 93.81 193 ALA A C 1
ATOM 1478 O O . ALA A 1 193 ? 7.274 -1.860 11.835 1.00 93.81 193 ALA A O 1
ATOM 1479 N N . TYR A 1 194 ? 7.201 -0.348 10.168 1.00 94.19 194 TYR A N 1
ATOM 1480 C CA . TYR A 1 194 ? 6.352 0.614 10.862 1.00 94.19 194 TYR A CA 1
ATOM 1481 C C . TYR A 1 194 ? 4.965 0.038 11.180 1.00 94.19 194 TYR A C 1
ATOM 1483 O O . TYR A 1 194 ? 4.508 0.107 12.316 1.00 94.19 194 TYR A O 1
ATOM 1491 N N . LEU A 1 195 ? 4.302 -0.613 10.222 1.00 96.25 195 LEU A N 1
ATOM 1492 C CA . LEU A 1 195 ? 2.999 -1.235 10.479 1.00 96.25 195 LEU A CA 1
ATOM 1493 C C . LEU A 1 195 ? 3.105 -2.379 11.495 1.00 96.25 195 LEU A C 1
ATOM 1495 O O . LEU A 1 195 ? 2.247 -2.518 12.369 1.00 96.25 195 LEU A O 1
ATOM 1499 N N . ARG A 1 196 ? 4.192 -3.154 11.456 1.00 95.44 196 ARG A N 1
ATOM 1500 C CA . ARG A 1 196 ? 4.437 -4.194 12.459 1.00 95.44 196 ARG A CA 1
ATOM 1501 C C . ARG A 1 196 ? 4.563 -3.607 13.868 1.00 95.44 196 ARG A C 1
ATOM 1503 O O . ARG A 1 196 ? 3.988 -4.170 14.794 1.00 95.44 196 ARG A O 1
ATOM 1510 N N . SER A 1 197 ? 5.234 -2.463 14.041 1.00 92.75 197 SER A N 1
ATOM 1511 C CA . SER A 1 197 ? 5.355 -1.813 15.360 1.00 92.75 197 SER A CA 1
ATOM 1512 C C . SER A 1 197 ? 4.026 -1.255 15.885 1.00 92.75 197 SER A C 1
ATOM 1514 O O . SER A 1 197 ? 3.817 -1.177 17.097 1.00 92.75 197 SER A O 1
ATOM 1516 N N . LEU A 1 198 ? 3.083 -0.933 14.993 1.00 93.38 198 LEU A N 1
ATOM 1517 C CA . LEU A 1 198 ? 1.722 -0.545 15.369 1.00 93.38 198 LEU A CA 1
ATOM 1518 C C . LEU A 1 198 ? 0.836 -1.739 15.763 1.00 93.38 198 LEU A C 1
ATOM 1520 O O . LEU A 1 198 ? -0.170 -1.537 16.452 1.00 93.38 198 LEU A O 1
ATOM 1524 N N . GLY A 1 199 ? 1.227 -2.965 15.406 1.00 95.31 199 GLY A N 1
ATOM 1525 C CA . GLY A 1 199 ? 0.484 -4.195 15.693 1.00 95.31 199 GLY A CA 1
ATOM 1526 C C . GLY A 1 199 ? -0.404 -4.671 14.543 1.00 95.31 199 GLY A C 1
ATOM 1527 O O . GLY A 1 199 ? -1.402 -5.343 14.787 1.00 95.31 199 GLY A O 1
ATOM 1528 N N . PHE A 1 200 ? -0.084 -4.314 13.294 1.00 97.94 200 PHE A N 1
ATOM 1529 C CA . PHE A 1 200 ? -0.722 -4.943 12.135 1.00 97.94 200 PHE A CA 1
ATOM 1530 C C . PHE A 1 200 ? -0.307 -6.415 12.013 1.00 97.94 200 PHE A C 1
ATOM 1532 O O . PHE A 1 200 ? 0.733 -6.833 12.522 1.00 97.94 200 PHE A O 1
ATOM 1539 N N . SER A 1 201 ? -1.128 -7.207 11.321 1.00 98.00 201 SER A N 1
ATOM 1540 C CA . SER A 1 201 ? -0.882 -8.636 11.160 1.00 98.00 201 SER A CA 1
ATOM 1541 C C . SER A 1 201 ? 0.286 -8.866 10.202 1.00 98.00 201 SER A C 1
ATOM 1543 O O . SER A 1 201 ? 0.590 -8.030 9.341 1.00 98.00 201 SER A O 1
ATOM 1545 N N . GLU A 1 202 ? 0.941 -10.020 10.323 1.00 97.50 202 GLU A N 1
ATOM 1546 C CA . GLU A 1 202 ? 2.042 -10.365 9.425 1.00 97.50 202 GLU A CA 1
ATOM 1547 C C . GLU A 1 202 ? 1.611 -10.416 7.944 1.00 97.50 202 GLU A C 1
ATOM 1549 O O . GLU A 1 202 ? 2.363 -9.901 7.118 1.00 97.50 202 GLU A O 1
ATOM 1554 N N . PRO A 1 203 ? 0.416 -10.924 7.563 1.00 98.00 203 PRO A N 1
ATOM 1555 C CA . PRO A 1 203 ? -0.071 -10.809 6.189 1.00 98.00 203 PRO A CA 1
ATOM 1556 C C . PRO A 1 203 ? -0.112 -9.369 5.659 1.00 98.00 203 PRO A C 1
ATOM 1558 O O . PRO A 1 203 ? 0.422 -9.126 4.578 1.00 98.00 203 PRO A O 1
ATOM 1561 N N . VAL A 1 204 ? -0.654 -8.401 6.414 1.00 98.69 204 VAL A N 1
ATOM 1562 C CA . VAL A 1 204 ? -0.668 -6.983 5.993 1.00 98.69 204 VAL A CA 1
ATOM 1563 C C . VAL A 1 204 ? 0.757 -6.467 5.791 1.00 98.69 204 VAL A C 1
ATOM 1565 O O . VAL A 1 204 ? 1.062 -5.867 4.761 1.00 98.69 204 VAL A O 1
ATOM 1568 N N . CYS A 1 205 ? 1.655 -6.744 6.740 1.00 98.44 205 CYS A N 1
ATOM 1569 C CA . CYS A 1 205 ? 3.045 -6.292 6.665 1.00 98.44 205 CYS A CA 1
ATOM 1570 C C . CYS A 1 205 ? 3.782 -6.902 5.462 1.00 98.44 205 CYS A C 1
ATOM 1572 O O . CYS A 1 205 ? 4.522 -6.202 4.771 1.00 98.44 205 CYS A O 1
ATOM 1574 N N . ARG A 1 206 ? 3.564 -8.193 5.176 1.00 98.31 206 ARG A N 1
ATOM 1575 C CA . ARG A 1 206 ? 4.151 -8.881 4.016 1.00 98.31 206 ARG A CA 1
ATOM 1576 C C . ARG A 1 206 ? 3.633 -8.322 2.697 1.00 98.31 206 ARG A C 1
ATOM 1578 O O . ARG A 1 206 ? 4.435 -8.117 1.793 1.00 98.31 206 ARG A O 1
ATOM 1585 N N . LEU A 1 207 ? 2.333 -8.046 2.596 1.00 98.75 207 LEU A N 1
ATOM 1586 C CA . LEU A 1 207 ? 1.731 -7.452 1.402 1.00 98.75 207 LEU A CA 1
ATOM 1587 C C . LEU A 1 207 ? 2.292 -6.050 1.135 1.00 98.75 207 LEU A C 1
ATOM 1589 O O . LEU A 1 207 ? 2.731 -5.778 0.019 1.00 98.75 207 LEU A O 1
ATOM 1593 N N . VAL A 1 208 ? 2.390 -5.200 2.161 1.00 98.31 208 VAL A N 1
ATOM 1594 C CA . VAL A 1 208 ? 3.015 -3.869 2.050 1.00 98.31 208 VAL A CA 1
ATOM 1595 C C . VAL A 1 208 ? 4.477 -3.971 1.605 1.00 98.31 208 VAL A C 1
ATOM 1597 O O . VAL A 1 208 ? 4.887 -3.262 0.689 1.00 98.31 208 VAL A O 1
ATOM 1600 N N . ASN A 1 209 ? 5.241 -4.919 2.156 1.00 97.56 209 ASN A N 1
ATOM 1601 C CA . ASN A 1 209 ? 6.637 -5.153 1.769 1.00 97.56 209 ASN A CA 1
ATOM 1602 C C . ASN A 1 209 ? 6.811 -5.725 0.345 1.00 97.56 209 ASN A C 1
ATOM 1604 O O . ASN A 1 209 ? 7.928 -5.805 -0.162 1.00 97.56 209 ASN A O 1
ATOM 1608 N N . SER A 1 210 ? 5.737 -6.198 -0.292 1.00 97.50 210 SER A N 1
ATOM 1609 C CA . SER A 1 210 ? 5.842 -7.014 -1.506 1.00 97.50 210 SER A CA 1
ATOM 1610 C C . SER A 1 210 ? 5.795 -6.232 -2.811 1.00 97.50 210 SER A C 1
ATOM 1612 O O . SER A 1 210 ? 6.229 -6.754 -3.831 1.00 97.50 210 SER A O 1
ATOM 1614 N N . HIS A 1 211 ? 5.281 -5.003 -2.825 1.00 95.56 211 HIS A N 1
ATOM 1615 C CA . HIS A 1 211 ? 4.898 -4.337 -4.075 1.00 95.56 211 HIS A CA 1
ATOM 1616 C C . HIS A 1 211 ? 6.096 -4.035 -5.007 1.00 95.56 211 HIS A C 1
ATOM 1618 O O . HIS A 1 211 ? 5.952 -4.029 -6.233 1.00 95.56 211 HIS A O 1
ATOM 1624 N N . VAL A 1 212 ? 7.312 -3.877 -4.469 1.00 94.50 212 VAL A N 1
ATOM 1625 C CA . VAL A 1 212 ? 8.547 -3.817 -5.274 1.00 94.50 212 VAL A CA 1
ATOM 1626 C C . VAL A 1 212 ? 8.908 -5.191 -5.849 1.00 94.50 212 VAL A C 1
ATOM 1628 O O . VAL A 1 212 ? 9.177 -5.307 -7.044 1.00 94.50 212 VAL A O 1
ATOM 1631 N N . ALA A 1 213 ? 8.878 -6.244 -5.029 1.00 96.00 213 ALA A N 1
ATOM 1632 C CA . ALA A 1 213 ? 9.139 -7.618 -5.464 1.00 96.00 213 ALA A CA 1
ATOM 1633 C C . ALA A 1 213 ? 8.123 -8.086 -6.522 1.00 96.00 213 ALA A C 1
ATOM 1635 O O . ALA A 1 213 ? 8.506 -8.641 -7.548 1.00 96.00 213 ALA A O 1
ATOM 1636 N N . ALA A 1 214 ? 6.842 -7.770 -6.334 1.00 97.56 214 ALA A N 1
ATOM 1637 C CA . ALA A 1 214 ? 5.771 -8.058 -7.278 1.00 97.56 214 ALA A CA 1
ATOM 1638 C C . ALA A 1 214 ? 5.987 -7.363 -8.634 1.00 97.56 214 ALA A C 1
ATOM 1640 O O . ALA A 1 214 ? 5.740 -7.974 -9.672 1.00 97.56 214 ALA A O 1
ATOM 1641 N N . LYS A 1 215 ? 6.534 -6.136 -8.654 1.00 96.06 215 LYS A N 1
ATOM 1642 C CA . LYS A 1 215 ? 6.952 -5.470 -9.901 1.00 96.06 215 LYS A CA 1
ATOM 1643 C C . LYS A 1 215 ? 8.036 -6.263 -10.626 1.00 96.06 215 LYS A C 1
ATOM 1645 O O . LYS A 1 215 ? 7.937 -6.485 -11.834 1.00 96.06 215 LYS A O 1
ATOM 1650 N N . ARG A 1 216 ? 9.081 -6.679 -9.899 1.00 96.62 216 ARG A N 1
ATOM 1651 C CA . ARG A 1 216 ? 10.193 -7.474 -10.455 1.00 96.62 216 ARG A CA 1
ATOM 1652 C C . ARG A 1 216 ? 9.689 -8.805 -11.012 1.00 96.62 216 ARG A C 1
ATOM 1654 O O . ARG A 1 216 ? 10.097 -9.196 -12.103 1.00 96.62 216 ARG A O 1
ATOM 1661 N N . TYR A 1 217 ? 8.768 -9.452 -10.298 1.00 97.56 217 TYR A N 1
ATOM 1662 C CA . TYR A 1 217 ? 8.105 -10.680 -10.727 1.00 97.56 217 TYR A CA 1
ATOM 1663 C C . TYR A 1 217 ? 7.305 -10.489 -12.014 1.00 97.56 217 TYR A C 1
ATOM 1665 O O . TYR A 1 217 ? 7.595 -11.151 -13.007 1.00 97.56 217 TYR A O 1
ATOM 1673 N N . LEU A 1 218 ? 6.343 -9.561 -12.026 1.00 96.62 218 LEU A N 1
ATOM 1674 C CA . LEU A 1 218 ? 5.489 -9.313 -13.191 1.00 96.62 218 LEU A CA 1
ATOM 1675 C C . LEU A 1 218 ? 6.315 -8.949 -14.425 1.00 96.62 218 LEU A C 1
ATOM 1677 O O . LEU A 1 218 ? 6.034 -9.424 -15.519 1.00 96.62 218 LEU A O 1
ATOM 1681 N N . THR A 1 219 ? 7.397 -8.195 -14.240 1.00 95.00 219 THR A N 1
ATOM 1682 C CA . THR A 1 219 ? 8.325 -7.878 -15.331 1.00 95.00 219 THR A CA 1
ATOM 1683 C C . THR A 1 219 ? 9.043 -9.116 -15.884 1.00 95.00 219 THR A C 1
ATOM 1685 O O . THR A 1 219 ? 9.334 -9.177 -17.078 1.00 95.00 219 THR A O 1
ATOM 1688 N N . ALA A 1 220 ? 9.348 -10.101 -15.037 1.00 94.81 220 ALA A N 1
ATOM 1689 C CA . ALA A 1 220 ? 10.015 -11.330 -15.457 1.00 94.81 220 ALA A CA 1
ATOM 1690 C C . ALA A 1 220 ? 9.079 -12.270 -16.229 1.00 94.81 220 ALA A C 1
ATOM 1692 O O . ALA A 1 220 ? 9.508 -12.899 -17.198 1.00 94.81 220 ALA A O 1
ATOM 1693 N N . VAL A 1 221 ? 7.813 -12.367 -15.809 1.00 94.69 221 VAL A N 1
ATOM 1694 C CA . VAL A 1 221 ? 6.858 -13.349 -16.354 1.00 94.69 221 VAL A CA 1
ATOM 1695 C C . VAL A 1 221 ? 5.945 -12.792 -17.445 1.00 94.69 221 VAL A C 1
ATOM 1697 O O . VAL A 1 221 ? 5.422 -13.565 -18.246 1.00 94.69 221 VAL A O 1
ATOM 1700 N N . ASP A 1 222 ? 5.779 -11.471 -17.524 1.00 92.62 222 ASP A N 1
ATOM 1701 C CA . ASP A 1 222 ? 4.937 -10.804 -18.512 1.00 92.62 222 ASP A CA 1
ATOM 1702 C C . ASP A 1 222 ? 5.710 -9.687 -19.236 1.00 92.62 222 ASP A C 1
ATOM 1704 O O . ASP A 1 222 ? 5.972 -8.597 -18.721 1.00 92.62 222 ASP A O 1
ATOM 1708 N N . ARG A 1 223 ? 6.054 -9.950 -20.502 1.00 85.62 223 ARG A N 1
ATOM 1709 C CA . ARG A 1 223 ? 6.744 -8.969 -21.355 1.00 85.62 223 ARG A CA 1
ATOM 1710 C C . ARG A 1 223 ? 5.885 -7.745 -21.668 1.00 85.62 223 ARG A C 1
ATOM 1712 O O . ARG A 1 223 ? 6.446 -6.669 -21.869 1.00 85.62 223 ARG A O 1
ATOM 1719 N N . ALA A 1 224 ? 4.564 -7.898 -21.752 1.00 90.75 224 ALA A N 1
ATOM 1720 C CA . ALA A 1 224 ? 3.663 -6.778 -22.003 1.00 90.75 224 ALA A CA 1
ATOM 1721 C C . ALA A 1 224 ? 3.604 -5.856 -20.780 1.00 90.75 224 ALA A C 1
ATOM 1723 O O . ALA A 1 224 ? 3.612 -4.633 -20.933 1.00 90.75 224 ALA A O 1
ATOM 1724 N N . TYR A 1 225 ? 3.654 -6.434 -19.578 1.00 92.00 225 TYR A N 1
ATOM 1725 C CA . TYR A 1 225 ? 3.673 -5.680 -18.329 1.00 92.00 225 TYR A CA 1
ATOM 1726 C C . TYR A 1 225 ? 4.860 -4.711 -18.243 1.00 92.00 225 TYR A C 1
ATOM 1728 O O . TYR A 1 225 ? 4.655 -3.536 -17.940 1.00 92.00 225 TYR A O 1
ATOM 1736 N N . HIS A 1 226 ? 6.077 -5.138 -18.608 1.00 86.19 226 HIS A N 1
ATOM 1737 C CA . HIS A 1 226 ? 7.248 -4.245 -18.625 1.00 86.19 226 HIS A CA 1
ATOM 1738 C C . HIS A 1 226 ? 6.998 -2.968 -19.447 1.00 86.19 226 HIS A C 1
ATOM 1740 O O . HIS A 1 226 ? 7.364 -1.871 -19.028 1.00 86.19 226 HIS A O 1
ATOM 1746 N N . GLY A 1 227 ? 6.341 -3.110 -20.604 1.00 84.81 227 GLY A N 1
ATOM 1747 C CA . GLY A 1 227 ? 5.998 -1.992 -21.485 1.00 84.81 227 GLY A CA 1
ATOM 1748 C C . GLY A 1 227 ? 4.912 -1.064 -20.933 1.00 84.81 227 GLY A C 1
ATOM 1749 O O . GLY A 1 227 ? 4.843 0.087 -21.356 1.00 84.81 227 GLY A O 1
ATOM 1750 N N . SER A 1 228 ? 4.088 -1.535 -19.992 1.00 88.00 228 SER A N 1
ATOM 1751 C CA . SER A 1 228 ? 3.027 -0.739 -19.355 1.00 88.00 228 SER A CA 1
ATOM 1752 C C . SER A 1 228 ? 3.481 0.083 -18.145 1.00 88.00 228 SER A C 1
ATOM 1754 O O . SER A 1 228 ? 2.748 0.967 -17.705 1.00 88.00 228 SER A O 1
ATOM 1756 N N . LEU A 1 229 ? 4.678 -0.175 -17.608 1.00 85.56 229 LEU A N 1
ATOM 1757 C CA . LEU A 1 229 ? 5.207 0.566 -16.462 1.00 85.56 229 LEU A CA 1
ATOM 1758 C C . LEU A 1 229 ? 5.387 2.052 -16.800 1.00 85.56 229 LEU A C 1
ATOM 1760 O O . LEU A 1 229 ? 5.896 2.390 -17.872 1.00 85.56 229 LEU A O 1
ATOM 1764 N N . SER A 1 230 ? 5.060 2.941 -15.853 1.00 81.62 230 SER A N 1
ATOM 1765 C CA . SER A 1 230 ? 5.335 4.374 -16.018 1.00 81.62 230 SER A CA 1
ATOM 1766 C C . SER A 1 230 ? 6.841 4.650 -16.056 1.00 81.62 230 SER A C 1
ATOM 1768 O O . SER A 1 230 ? 7.662 3.834 -15.623 1.00 81.62 230 SER A O 1
ATOM 1770 N N . SER A 1 231 ? 7.230 5.820 -16.569 1.00 82.50 231 SER A N 1
ATOM 1771 C CA . SER A 1 231 ? 8.650 6.167 -16.720 1.00 82.50 231 SER A CA 1
ATOM 1772 C C . SER A 1 231 ? 9.414 6.143 -15.384 1.00 82.50 231 SER A C 1
ATOM 1774 O O . SER A 1 231 ? 10.564 5.702 -15.339 1.00 82.50 231 SER A O 1
ATOM 1776 N N . ALA A 1 232 ? 8.768 6.540 -14.281 1.00 79.62 232 ALA A N 1
ATOM 1777 C CA . ALA A 1 232 ? 9.323 6.458 -12.931 1.00 79.62 232 ALA A CA 1
ATOM 1778 C C . ALA A 1 232 ? 9.454 5.000 -12.448 1.00 79.62 232 ALA A C 1
ATOM 1780 O O . ALA A 1 232 ? 10.477 4.608 -11.873 1.00 79.62 232 ALA A O 1
ATOM 1781 N N . SER A 1 233 ? 8.455 4.158 -12.731 1.00 81.88 233 SER A N 1
ATOM 1782 C CA . SER A 1 233 ? 8.465 2.737 -12.363 1.00 81.88 233 SER A CA 1
ATOM 1783 C C . SER A 1 233 ? 9.538 1.936 -13.114 1.00 81.88 233 SER A C 1
ATOM 1785 O O . SER A 1 233 ? 10.180 1.080 -12.500 1.00 81.88 233 SER A O 1
ATOM 1787 N N . GLN A 1 234 ? 9.790 2.246 -14.392 1.00 85.19 234 GLN A N 1
ATOM 1788 C CA . GLN A 1 234 ? 10.875 1.641 -15.180 1.00 85.19 234 GLN A CA 1
ATOM 1789 C C . GLN A 1 234 ? 12.260 2.043 -14.655 1.00 85.19 234 GLN A C 1
ATOM 1791 O O . GLN A 1 234 ? 13.130 1.191 -14.483 1.00 85.19 234 GLN A O 1
ATOM 1796 N N . LYS A 1 235 ? 12.468 3.329 -14.337 1.00 83.50 235 LYS A N 1
ATOM 1797 C CA . LYS A 1 235 ? 13.738 3.806 -13.761 1.00 83.50 235 LYS A CA 1
ATOM 1798 C C . LYS A 1 235 ? 14.023 3.157 -12.409 1.00 83.50 235 LYS A C 1
ATOM 1800 O O . LYS A 1 235 ? 15.106 2.619 -12.201 1.00 83.50 235 LYS A O 1
ATOM 1805 N N . SER A 1 236 ? 13.041 3.157 -11.505 1.00 82.81 236 SER A N 1
ATOM 1806 C CA . SER A 1 236 ? 13.190 2.537 -10.180 1.00 82.81 236 SER A CA 1
ATOM 1807 C C . SER A 1 236 ? 13.447 1.029 -10.258 1.00 82.81 236 SER A C 1
ATOM 1809 O O . SER A 1 236 ? 14.223 0.518 -9.456 1.00 82.81 236 SER A O 1
ATOM 1811 N N . LEU A 1 237 ? 12.877 0.322 -11.242 1.00 85.94 237 LEU A N 1
ATOM 1812 C CA . LEU A 1 237 ? 13.122 -1.109 -11.445 1.00 85.94 237 LEU A CA 1
ATOM 1813 C C . LEU A 1 237 ? 14.614 -1.421 -11.659 1.00 85.94 237 LEU A C 1
ATOM 1815 O O . LEU A 1 237 ? 15.117 -2.395 -11.098 1.00 85.94 237 LEU A O 1
ATOM 1819 N N . ALA A 1 238 ? 15.337 -0.586 -12.413 1.00 84.38 238 ALA A N 1
ATOM 1820 C CA . ALA A 1 238 ? 16.772 -0.771 -12.642 1.00 84.38 238 ALA A CA 1
ATOM 1821 C C . ALA A 1 238 ? 17.583 -0.682 -11.336 1.00 84.38 238 ALA A C 1
ATOM 1823 O O . ALA A 1 238 ? 18.483 -1.489 -11.106 1.00 84.38 238 ALA A O 1
ATOM 1824 N N . PHE A 1 239 ? 17.223 0.243 -10.441 1.00 81.69 239 PHE A N 1
ATOM 1825 C CA . PHE A 1 239 ? 17.857 0.376 -9.122 1.00 81.69 239 PHE A CA 1
ATOM 1826 C C . PHE A 1 239 ? 17.453 -0.727 -8.134 1.00 81.69 239 PHE A C 1
ATOM 1828 O O . PHE A 1 239 ? 18.163 -0.971 -7.163 1.00 81.69 239 PHE A O 1
ATOM 1835 N N . GLN A 1 240 ? 16.329 -1.400 -8.381 1.00 84.31 240 GLN A N 1
ATOM 1836 C CA . GLN A 1 240 ? 15.769 -2.452 -7.527 1.00 84.31 240 GLN A CA 1
ATOM 1837 C C . GLN A 1 240 ? 16.219 -3.868 -7.925 1.00 84.31 240 GLN A C 1
ATOM 1839 O O . GLN A 1 240 ? 15.729 -4.842 -7.361 1.00 84.31 240 GLN A O 1
ATOM 1844 N N . GLY A 1 241 ? 17.154 -3.995 -8.872 1.00 86.50 241 GLY A N 1
ATOM 1845 C CA . GLY A 1 241 ? 17.709 -5.285 -9.294 1.00 86.50 241 GLY A CA 1
ATOM 1846 C C . GLY A 1 241 ? 17.041 -5.904 -10.524 1.00 86.50 241 GLY A C 1
ATOM 1847 O O . GLY A 1 241 ? 17.287 -7.071 -10.808 1.00 86.50 241 GLY A O 1
ATOM 1848 N N . GLY A 1 242 ? 16.220 -5.148 -11.263 1.00 90.94 242 GLY A N 1
ATOM 1849 C CA . GLY A 1 242 ? 15.626 -5.609 -12.521 1.00 90.94 242 GLY A CA 1
ATOM 1850 C C . GLY A 1 242 ? 14.553 -6.695 -12.349 1.00 90.94 242 GLY A C 1
ATOM 1851 O O . GLY A 1 242 ? 14.084 -6.930 -11.233 1.00 90.94 242 GLY A O 1
ATOM 1852 N N . PRO A 1 243 ? 14.123 -7.346 -13.445 1.00 94.50 243 PRO A N 1
ATOM 1853 C CA . PRO A 1 243 ? 13.221 -8.497 -13.383 1.00 94.50 243 PRO A CA 1
ATOM 1854 C C . PRO A 1 243 ? 13.799 -9.618 -12.505 1.00 94.50 243 PRO A C 1
ATOM 1856 O O . PRO A 1 243 ? 15.016 -9.746 -12.387 1.00 94.50 243 PRO A O 1
ATOM 1859 N N . PHE A 1 244 ? 12.945 -10.433 -11.884 1.00 95.25 244 PHE A N 1
ATOM 1860 C CA . PHE A 1 244 ? 13.425 -11.629 -11.184 1.00 95.25 244 PHE A CA 1
ATOM 1861 C C . PHE A 1 244 ? 14.063 -12.646 -12.134 1.00 95.25 244 PHE A C 1
ATOM 1863 O O . PHE A 1 244 ? 13.604 -12.847 -13.258 1.00 95.25 244 PHE A O 1
ATOM 1870 N N . GLU A 1 245 ? 15.070 -13.360 -11.628 1.00 93.81 245 GLU A N 1
ATOM 1871 C CA . GLU A 1 245 ? 15.733 -14.460 -12.324 1.00 93.81 245 GLU A CA 1
ATOM 1872 C C . GLU A 1 245 ? 15.932 -15.663 -11.386 1.00 93.81 245 GLU A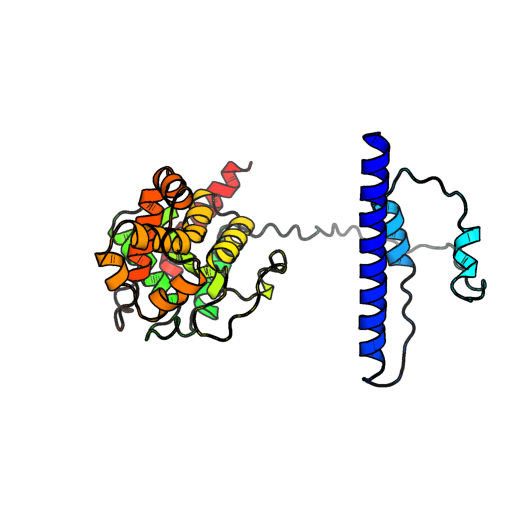 C 1
ATOM 1874 O O . GLU A 1 245 ? 15.968 -15.540 -10.160 1.00 93.81 245 GLU A O 1
ATOM 1879 N N . GLY A 1 246 ? 16.092 -16.860 -11.958 1.00 94.75 246 GLY A N 1
ATOM 1880 C CA . GLY A 1 246 ? 16.585 -18.028 -11.226 1.00 94.75 246 GLY A CA 1
ATOM 1881 C C . GLY A 1 246 ? 15.764 -18.410 -9.986 1.00 94.75 246 GLY A C 1
ATOM 1882 O O . GLY A 1 246 ? 14.619 -18.844 -10.106 1.00 94.75 246 GLY A O 1
ATOM 1883 N N . SER A 1 247 ? 16.393 -18.371 -8.805 1.00 94.94 247 SER A N 1
ATOM 1884 C CA . SER A 1 247 ? 15.760 -18.757 -7.534 1.00 94.94 247 SER A CA 1
ATOM 1885 C C . SER A 1 247 ? 14.753 -17.732 -7.028 1.00 94.94 247 SER A C 1
ATOM 1887 O O . SER A 1 247 ? 13.725 -18.156 -6.517 1.00 94.94 247 SER A O 1
ATOM 1889 N N . GLU A 1 248 ? 14.988 -16.429 -7.231 1.00 94.31 248 GLU A N 1
ATOM 1890 C CA . GLU A 1 248 ? 14.060 -15.377 -6.783 1.00 94.31 248 GLU A CA 1
ATOM 1891 C C . GLU A 1 248 ? 12.679 -15.558 -7.427 1.00 94.31 248 GLU A C 1
ATOM 1893 O O . GLU A 1 248 ? 11.655 -15.481 -6.753 1.00 94.31 248 GLU A O 1
ATOM 1898 N N . LEU A 1 249 ? 12.660 -15.875 -8.728 1.00 95.62 249 LEU A N 1
ATOM 1899 C CA . LEU A 1 249 ? 11.426 -16.138 -9.464 1.00 95.62 249 LEU A CA 1
ATOM 1900 C C . LEU A 1 249 ? 10.666 -17.337 -8.877 1.00 95.62 249 LEU A C 1
ATOM 1902 O O . LEU A 1 249 ? 9.482 -17.223 -8.576 1.00 95.62 249 LEU A O 1
ATOM 1906 N N . ARG A 1 250 ? 11.356 -18.463 -8.656 1.00 96.44 250 ARG A N 1
ATOM 1907 C CA . ARG A 1 250 ? 10.738 -19.685 -8.112 1.00 96.44 250 ARG A CA 1
ATOM 1908 C C . ARG A 1 250 ? 10.236 -19.504 -6.683 1.00 96.44 250 ARG A C 1
ATOM 1910 O O . ARG A 1 250 ? 9.196 -20.050 -6.336 1.00 96.44 250 ARG A O 1
ATOM 1917 N N . GLU A 1 251 ? 10.981 -18.777 -5.856 1.00 96.69 251 GLU A N 1
ATOM 1918 C CA . GLU A 1 251 ? 10.586 -18.477 -4.479 1.00 96.69 251 GLU A CA 1
ATOM 1919 C C . GLU A 1 251 ? 9.322 -17.614 -4.454 1.00 96.69 251 GLU A C 1
ATOM 1921 O O . GLU A 1 251 ? 8.391 -17.929 -3.717 1.00 96.69 251 GLU A O 1
ATOM 1926 N N . PHE A 1 252 ? 9.243 -16.590 -5.312 1.00 97.50 252 PHE A N 1
ATOM 1927 C CA . PHE A 1 252 ? 8.048 -15.754 -5.418 1.00 97.50 252 PHE A CA 1
ATOM 1928 C C . PHE A 1 252 ? 6.840 -16.540 -5.949 1.00 97.50 252 PHE A C 1
ATOM 1930 O O . PHE A 1 252 ? 5.744 -16.408 -5.415 1.00 97.50 252 PHE A O 1
ATOM 1937 N N . GLU A 1 253 ? 7.025 -17.404 -6.954 1.00 96.81 253 GLU A N 1
ATOM 1938 C CA . GLU A 1 253 ? 5.958 -18.266 -7.495 1.00 96.81 253 GLU A CA 1
ATOM 1939 C C . GLU A 1 253 ? 5.355 -19.219 -6.455 1.00 96.81 253 GLU A C 1
ATOM 1941 O O . GLU A 1 253 ? 4.177 -19.564 -6.552 1.00 96.81 253 GLU A O 1
ATOM 1946 N N . GLN A 1 254 ? 6.153 -19.640 -5.473 1.00 97.56 254 GLN A N 1
ATOM 1947 C CA . GLN A 1 254 ? 5.744 -20.561 -4.412 1.00 97.56 254 GLN A CA 1
ATOM 1948 C C . GLN A 1 254 ? 5.159 -19.855 -3.183 1.00 97.56 254 GLN A C 1
ATOM 1950 O O . GLN A 1 254 ? 4.657 -20.534 -2.284 1.00 97.56 254 GLN A O 1
ATOM 1955 N N . ASP A 1 255 ? 5.212 -18.521 -3.115 1.00 97.75 255 ASP A N 1
ATOM 1956 C CA . ASP A 1 255 ? 4.682 -17.779 -1.974 1.00 97.75 255 ASP A CA 1
ATOM 1957 C C . ASP A 1 255 ? 3.145 -17.917 -1.912 1.00 97.75 255 ASP A C 1
ATOM 1959 O O . ASP A 1 255 ? 2.456 -17.580 -2.879 1.00 97.75 255 ASP A O 1
ATOM 1963 N N . PRO A 1 256 ? 2.561 -18.355 -0.780 1.00 98.12 256 PRO A N 1
ATOM 1964 C CA . PRO A 1 256 ? 1.109 -18.456 -0.635 1.00 98.12 256 PRO A CA 1
ATOM 1965 C C . PRO A 1 256 ? 0.353 -17.136 -0.844 1.00 98.12 256 PRO A C 1
ATOM 1967 O O . PRO A 1 256 ? -0.837 -17.159 -1.139 1.00 98.12 256 PRO A O 1
ATOM 1970 N N . LEU A 1 257 ? 1.020 -15.988 -0.678 1.00 97.75 257 LEU A N 1
ATOM 1971 C CA . LEU A 1 257 ? 0.440 -14.663 -0.906 1.00 97.75 257 LEU A CA 1
ATOM 1972 C C . LEU A 1 257 ? 0.706 -14.124 -2.319 1.00 97.75 257 LEU A C 1
ATOM 1974 O O . LEU A 1 257 ? 0.289 -13.006 -2.610 1.00 97.75 257 LEU A O 1
ATOM 1978 N N . ARG A 1 258 ? 1.371 -14.879 -3.207 1.00 98.25 258 ARG A N 1
ATOM 1979 C CA . ARG A 1 258 ? 1.783 -14.415 -4.546 1.00 98.25 258 ARG A CA 1
ATOM 1980 C C . ARG A 1 258 ? 0.648 -13.749 -5.323 1.00 98.25 258 ARG A C 1
ATOM 1982 O O . ARG A 1 258 ? 0.841 -12.669 -5.873 1.00 98.25 258 ARG A O 1
ATOM 1989 N N . ASP A 1 259 ? -0.527 -14.378 -5.358 1.00 98.38 259 ASP A N 1
ATOM 1990 C CA . ASP A 1 259 ? -1.723 -13.837 -6.016 1.00 98.38 259 ASP A CA 1
ATOM 1991 C C . ASP A 1 259 ? -2.100 -12.445 -5.486 1.00 98.38 259 ASP A C 1
ATOM 1993 O O . ASP A 1 259 ? -2.346 -11.524 -6.262 1.00 98.38 259 ASP A O 1
ATOM 1997 N N . GLU A 1 260 ? -2.098 -12.272 -4.165 1.00 98.62 260 GLU A N 1
ATOM 1998 C CA . GLU A 1 260 ? -2.454 -11.012 -3.512 1.00 98.62 260 GLU A CA 1
ATOM 1999 C C . GLU A 1 260 ? -1.372 -9.942 -3.698 1.00 98.62 260 GLU A C 1
ATOM 2001 O O . GLU A 1 260 ? -1.695 -8.781 -3.941 1.00 98.62 260 GLU A O 1
ATOM 2006 N N . MET A 1 261 ? -0.093 -10.327 -3.642 1.00 98.62 261 MET A N 1
ATOM 2007 C CA . MET A 1 261 ? 1.038 -9.432 -3.911 1.00 98.62 261 MET A CA 1
ATOM 2008 C C . MET A 1 261 ? 0.986 -8.896 -5.349 1.00 98.62 261 MET A C 1
ATOM 2010 O O . MET A 1 261 ? 1.192 -7.705 -5.587 1.00 98.62 261 MET A O 1
ATOM 2014 N N . VAL A 1 262 ? 0.669 -9.770 -6.310 1.00 98.44 262 VAL A N 1
ATOM 2015 C CA . VAL A 1 262 ? 0.470 -9.399 -7.716 1.00 98.44 262 VAL A CA 1
ATOM 2016 C C . VAL A 1 262 ? -0.750 -8.497 -7.876 1.00 98.44 262 VAL A C 1
ATOM 2018 O O . VAL A 1 262 ? -0.648 -7.461 -8.528 1.00 98.44 262 VAL A O 1
ATOM 2021 N N . ALA A 1 263 ? -1.885 -8.842 -7.266 1.00 98.62 263 ALA A N 1
ATOM 2022 C CA . ALA A 1 263 ? -3.096 -8.032 -7.347 1.00 98.62 263 ALA A CA 1
ATOM 2023 C C . ALA A 1 263 ? -2.876 -6.618 -6.784 1.00 98.62 263 ALA A C 1
ATOM 2025 O O . ALA A 1 263 ? -3.205 -5.639 -7.453 1.00 98.62 263 ALA A O 1
ATOM 2026 N N . LEU A 1 264 ? -2.233 -6.511 -5.614 1.00 98.69 264 LEU A N 1
ATOM 2027 C CA . LEU A 1 264 ? -1.848 -5.232 -5.017 1.00 98.69 264 LEU A CA 1
ATOM 2028 C C . LEU A 1 264 ? -0.987 -4.422 -5.979 1.00 98.69 264 LEU A C 1
ATOM 2030 O O . LEU A 1 264 ? -1.267 -3.246 -6.201 1.00 98.69 264 LEU A O 1
ATOM 2034 N N . ARG A 1 265 ? 0.014 -5.054 -6.598 1.00 98.12 265 ARG A N 1
ATOM 2035 C CA . ARG A 1 265 ? 0.890 -4.372 -7.547 1.00 98.12 265 ARG A CA 1
ATOM 2036 C C . ARG A 1 265 ? 0.150 -3.836 -8.773 1.00 98.12 265 ARG A C 1
ATOM 2038 O O . ARG A 1 265 ? 0.443 -2.739 -9.236 1.00 98.12 265 ARG A O 1
ATOM 2045 N N . LEU A 1 266 ? -0.806 -4.594 -9.297 1.00 97.50 266 LEU A N 1
ATOM 2046 C CA . LEU A 1 266 ? -1.616 -4.146 -10.429 1.00 97.50 266 LEU A CA 1
ATOM 2047 C C . LEU A 1 266 ? -2.493 -2.941 -10.052 1.00 97.50 266 LEU A C 1
ATOM 2049 O O . LEU A 1 266 ? -2.664 -2.038 -10.871 1.00 97.50 266 LEU A O 1
ATOM 2053 N N . TRP A 1 267 ? -3.009 -2.889 -8.818 1.00 98.19 267 TRP A N 1
ATOM 2054 C CA . TRP A 1 267 ? -3.740 -1.717 -8.323 1.00 98.19 267 TRP A CA 1
ATOM 2055 C C . TRP A 1 267 ? -2.832 -0.513 -8.065 1.00 98.19 267 TRP A C 1
ATOM 2057 O O . TRP A 1 267 ? -3.251 0.595 -8.386 1.00 98.19 267 TRP A O 1
ATOM 2067 N N . ASP A 1 268 ? -1.612 -0.717 -7.550 1.00 96.38 268 ASP A N 1
ATOM 2068 C CA . ASP A 1 268 ? -0.549 0.307 -7.482 1.00 96.38 268 ASP A CA 1
ATOM 2069 C C . ASP A 1 268 ? -0.338 0.918 -8.880 1.00 96.38 268 ASP A C 1
ATOM 2071 O O . ASP A 1 268 ? -0.587 2.105 -9.097 1.00 96.38 268 ASP A O 1
ATOM 2075 N N . ASP A 1 269 ? -0.031 0.106 -9.895 1.00 93.69 269 ASP A N 1
ATOM 2076 C CA . ASP A 1 269 ? 0.232 0.642 -11.234 1.00 93.69 269 ASP A CA 1
ATOM 2077 C C . ASP A 1 269 ? -0.976 1.358 -11.861 1.00 93.69 269 ASP A C 1
ATOM 2079 O O . ASP A 1 269 ? -0.795 2.359 -12.562 1.00 93.69 269 ASP A O 1
ATOM 2083 N N . GLY A 1 270 ? -2.198 0.890 -11.586 1.00 93.94 270 GLY A N 1
ATOM 2084 C CA . GLY A 1 270 ? -3.436 1.517 -12.053 1.00 93.94 270 GLY A CA 1
ATOM 2085 C C . GLY A 1 270 ? -3.847 2.782 -11.287 1.00 93.94 270 GLY A C 1
ATOM 2086 O O . GLY A 1 270 ? -4.724 3.514 -11.747 1.00 93.94 270 GLY A O 1
ATOM 2087 N N . ALA A 1 271 ? -3.264 3.055 -10.119 1.00 95.00 271 ALA A N 1
ATOM 2088 C CA . ALA A 1 271 ? -3.654 4.136 -9.211 1.00 95.00 271 ALA A CA 1
ATOM 2089 C C . ALA A 1 271 ? -2.976 5.476 -9.541 1.00 95.00 271 ALA A C 1
ATOM 2091 O O . ALA A 1 271 ? -2.340 6.098 -8.692 1.00 95.00 271 ALA A O 1
ATOM 2092 N N . LYS A 1 272 ? -3.070 5.910 -10.802 1.00 92.31 272 LYS A N 1
ATOM 2093 C CA . LYS A 1 272 ? -2.384 7.109 -11.326 1.00 92.31 272 LYS A CA 1
ATOM 2094 C C . LYS A 1 272 ? -3.324 8.036 -12.105 1.00 92.31 272 LYS A C 1
ATOM 2096 O O . LYS A 1 272 ? -2.895 8.785 -12.979 1.00 92.31 272 LYS A O 1
ATOM 2101 N N . LEU A 1 273 ? -4.628 7.951 -11.836 1.00 93.19 273 LEU A N 1
ATOM 2102 C CA . LEU A 1 273 ? -5.644 8.708 -12.564 1.00 93.19 273 LEU A CA 1
ATOM 2103 C C . LEU A 1 273 ? -5.790 10.117 -11.980 1.00 93.19 273 LEU A C 1
ATOM 2105 O O . LEU A 1 273 ? -5.955 10.279 -10.775 1.00 93.19 273 LEU A O 1
ATOM 2109 N N . VAL A 1 274 ? -5.779 11.131 -12.840 1.00 93.69 274 VAL A N 1
ATOM 2110 C CA . VAL A 1 274 ? -5.980 12.537 -12.454 1.00 93.69 274 VAL A CA 1
ATOM 2111 C C . VAL A 1 274 ? -7.475 12.874 -12.476 1.00 93.69 274 VAL A C 1
ATOM 2113 O O . VAL A 1 274 ? -8.178 12.468 -13.404 1.00 93.69 274 VAL A O 1
ATOM 2116 N N . GLY A 1 275 ? -7.969 13.643 -11.500 1.00 93.06 275 GLY A N 1
ATOM 2117 C CA . GLY A 1 275 ? -9.334 14.186 -11.523 1.00 93.06 275 GLY A CA 1
ATOM 2118 C C . GLY A 1 275 ? -10.424 13.202 -11.084 1.00 93.06 275 GLY A C 1
ATOM 2119 O O . GLY A 1 275 ? -11.591 13.362 -11.448 1.00 93.06 275 GLY A O 1
ATOM 2120 N N . VAL A 1 276 ? -10.060 12.153 -10.339 1.00 94.75 276 VAL A N 1
ATOM 2121 C CA . VAL A 1 276 ? -10.986 11.106 -9.859 1.00 94.75 276 VAL A CA 1
ATOM 2122 C C . VAL A 1 276 ? -11.282 11.200 -8.358 1.00 94.75 276 VAL A C 1
ATOM 2124 O O . VAL A 1 276 ? -11.909 10.301 -7.786 1.00 94.75 276 VAL A O 1
ATOM 2127 N N . GLU A 1 277 ? -10.880 12.288 -7.702 1.00 92.12 277 GLU A N 1
ATOM 2128 C CA . GLU A 1 277 ? -10.952 12.498 -6.248 1.00 92.12 277 GLU A CA 1
ATOM 2129 C C . GLU A 1 277 ? -12.400 12.505 -5.741 1.00 92.12 277 GLU A C 1
ATOM 2131 O O . GLU A 1 277 ? -12.677 12.092 -4.618 1.00 92.12 277 GLU A O 1
ATOM 2136 N N . SER A 1 278 ? -13.347 12.935 -6.580 1.00 93.06 278 SER A N 1
ATOM 2137 C CA . SER A 1 278 ? -14.785 12.928 -6.269 1.00 93.06 278 SER A CA 1
ATOM 2138 C C . SER A 1 278 ? -15.384 11.519 -6.186 1.00 93.06 278 SER A C 1
ATOM 2140 O O . SER A 1 278 ? -16.398 11.317 -5.520 1.00 93.06 278 SER A O 1
ATOM 2142 N N . THR A 1 279 ? -14.756 10.539 -6.842 1.00 94.81 279 THR A N 1
ATOM 2143 C CA . THR A 1 279 ? -15.214 9.137 -6.894 1.00 94.81 279 THR A CA 1
ATOM 2144 C C . THR A 1 279 ? -14.326 8.183 -6.097 1.00 94.81 279 THR A C 1
ATOM 2146 O O . THR A 1 279 ? -14.642 6.993 -5.979 1.00 94.81 279 THR A O 1
ATOM 2149 N N . THR A 1 280 ? -13.227 8.702 -5.544 1.00 96.50 280 THR A N 1
ATOM 2150 C CA . THR A 1 280 ? -12.270 7.967 -4.717 1.00 96.50 280 THR A CA 1
ATOM 2151 C C . THR A 1 280 ? -12.568 8.242 -3.237 1.00 96.50 280 THR A C 1
ATOM 2153 O O . THR A 1 280 ? -12.641 9.402 -2.830 1.00 96.50 280 THR A O 1
ATOM 2156 N N . PRO A 1 281 ? -12.768 7.209 -2.400 1.00 97.31 281 PRO A N 1
ATOM 2157 C CA . PRO A 1 281 ? -13.024 7.380 -0.973 1.00 97.31 281 PRO A CA 1
ATOM 2158 C C . PRO A 1 281 ? -11.876 8.110 -0.273 1.00 97.31 281 PRO A C 1
ATOM 2160 O O . PRO A 1 281 ? -10.709 7.846 -0.547 1.00 97.31 281 PRO A O 1
ATOM 2163 N N . ARG A 1 282 ? -12.206 8.989 0.678 1.00 97.38 282 ARG A N 1
ATOM 2164 C CA . ARG A 1 282 ? -11.215 9.686 1.516 1.00 97.38 282 ARG A CA 1
ATOM 2165 C C . ARG A 1 282 ? -10.578 8.736 2.531 1.00 97.38 282 ARG A C 1
ATOM 2167 O O . ARG A 1 282 ? -11.217 7.754 2.906 1.00 97.38 282 ARG A O 1
ATOM 2174 N N . ALA A 1 283 ? -9.387 9.072 3.034 1.00 96.88 283 ALA A N 1
ATOM 2175 C CA . ALA A 1 283 ? -8.625 8.253 3.986 1.00 96.88 283 ALA A CA 1
ATOM 2176 C C . ALA A 1 283 ? -9.451 7.834 5.211 1.00 96.88 283 ALA A C 1
ATOM 2178 O O . ALA A 1 283 ? -9.531 6.648 5.529 1.00 96.88 283 ALA A O 1
ATOM 2179 N N . ARG A 1 284 ? -10.179 8.779 5.820 1.00 97.12 284 ARG A N 1
ATOM 2180 C CA . ARG A 1 284 ? -11.083 8.503 6.950 1.00 97.12 284 ARG A CA 1
ATOM 2181 C C . ARG A 1 284 ? -12.141 7.422 6.672 1.00 97.12 284 ARG A C 1
ATOM 2183 O O . ARG A 1 284 ? -12.582 6.772 7.610 1.00 97.12 284 ARG A O 1
ATOM 2190 N N . SER A 1 285 ? -12.503 7.155 5.413 1.00 97.88 285 SER A N 1
ATOM 2191 C CA . SER A 1 285 ? -13.447 6.076 5.053 1.00 97.88 285 SER A CA 1
ATOM 2192 C C . SER A 1 285 ? -12.920 4.670 5.372 1.00 97.88 285 SER A C 1
ATOM 2194 O O . SER A 1 285 ? -13.692 3.716 5.340 1.00 97.88 285 SER A O 1
ATOM 2196 N N . TYR A 1 286 ? -11.617 4.531 5.634 1.00 98.38 286 TYR A N 1
ATOM 2197 C CA . TYR A 1 286 ? -10.959 3.272 5.987 1.00 98.38 286 TYR A CA 1
ATOM 2198 C C . TYR A 1 286 ? -10.657 3.162 7.493 1.00 98.38 286 TYR A C 1
ATOM 2200 O O . TYR A 1 286 ? -10.138 2.140 7.938 1.00 98.38 286 TYR A O 1
ATOM 2208 N N . LEU A 1 287 ? -10.990 4.187 8.290 1.00 98.31 287 LEU A N 1
ATOM 2209 C CA . LEU A 1 287 ? -10.667 4.251 9.719 1.00 98.31 287 LEU A CA 1
ATOM 2210 C C . LEU A 1 287 ? -11.250 3.070 10.507 1.00 98.31 287 LEU A C 1
ATOM 2212 O O . LEU A 1 287 ? -10.530 2.441 11.284 1.00 98.31 287 LEU A O 1
ATOM 2216 N N . ASP A 1 288 ? -12.526 2.750 10.292 1.00 98.19 288 ASP A N 1
ATOM 2217 C CA . ASP A 1 288 ? -13.203 1.673 11.024 1.00 98.19 288 ASP A CA 1
ATOM 2218 C C . ASP A 1 288 ? -12.605 0.305 10.684 1.00 98.19 288 ASP A C 1
ATOM 2220 O O . ASP A 1 288 ? -12.396 -0.517 11.573 1.00 98.19 288 ASP A O 1
ATOM 2224 N N . MET A 1 289 ? -12.250 0.091 9.413 1.00 98.44 289 MET A N 1
ATOM 2225 C CA . MET A 1 289 ? -11.597 -1.131 8.934 1.00 98.44 289 MET A CA 1
ATOM 2226 C C . MET A 1 289 ? -10.222 -1.321 9.593 1.00 98.44 289 MET A C 1
ATOM 2228 O O . MET A 1 289 ? -9.926 -2.393 10.118 1.00 98.44 289 MET A O 1
ATOM 2232 N N . ILE A 1 290 ? -9.403 -0.265 9.641 1.00 98.56 290 ILE A N 1
ATOM 2233 C CA . ILE A 1 290 ? -8.095 -0.291 10.314 1.00 98.56 290 ILE A CA 1
ATOM 2234 C C . ILE A 1 290 ? -8.261 -0.502 11.825 1.00 98.56 290 ILE A C 1
ATOM 2236 O O . ILE A 1 290 ? -7.532 -1.290 12.429 1.00 98.56 290 ILE A O 1
ATOM 2240 N N . THR A 1 291 ? -9.228 0.178 12.445 1.00 98.38 291 THR A N 1
ATOM 2241 C CA . THR A 1 291 ? -9.513 0.032 13.879 1.00 98.38 291 THR A CA 1
ATOM 2242 C C . THR A 1 291 ? -9.911 -1.402 14.211 1.00 98.38 291 THR A C 1
ATOM 2244 O O . THR A 1 291 ? -9.346 -1.994 15.130 1.00 98.38 291 THR A O 1
ATOM 2247 N N . ALA A 1 292 ? -10.837 -1.980 13.442 1.00 98.00 292 ALA A N 1
ATOM 2248 C CA . ALA A 1 292 ? -11.290 -3.355 13.611 1.00 98.00 292 ALA A CA 1
ATOM 2249 C C . ALA A 1 292 ? -10.131 -4.350 13.471 1.00 98.00 292 ALA A C 1
ATOM 2251 O O . ALA A 1 292 ? -9.971 -5.220 14.329 1.00 98.00 292 ALA A O 1
ATOM 2252 N N . HIS A 1 293 ? -9.283 -4.167 12.454 1.00 98.25 293 HIS A N 1
ATOM 2253 C CA . HIS A 1 293 ? -8.080 -4.971 12.247 1.00 98.25 293 HIS A CA 1
ATOM 2254 C C . HIS A 1 293 ? -7.159 -4.952 13.475 1.00 98.25 293 HIS A C 1
ATOM 2256 O O . HIS A 1 293 ? -6.821 -6.001 14.023 1.00 98.25 293 HIS A O 1
ATOM 2262 N N . LEU A 1 294 ? -6.794 -3.764 13.965 1.00 97.19 294 LEU A N 1
ATOM 2263 C CA . LEU A 1 294 ? -5.906 -3.608 15.124 1.00 97.19 294 LEU A CA 1
ATOM 2264 C C . LEU A 1 294 ? -6.521 -4.136 16.431 1.00 97.19 294 LEU A C 1
ATOM 2266 O O . LEU A 1 294 ? -5.807 -4.669 17.284 1.00 97.19 294 LEU A O 1
ATOM 2270 N N . CYS A 1 295 ? -7.839 -4.012 16.612 1.00 96.25 295 CYS A N 1
ATOM 2271 C CA . CYS A 1 295 ? -8.546 -4.621 17.741 1.00 96.25 295 CYS A CA 1
ATOM 2272 C C . CYS A 1 295 ? -8.419 -6.150 17.722 1.00 96.25 295 CYS A C 1
ATOM 2274 O O . CYS A 1 295 ? -8.063 -6.733 18.743 1.00 96.25 295 CYS A O 1
ATOM 2276 N N . GLN A 1 296 ? -8.627 -6.785 16.563 1.00 95.38 296 GLN A N 1
ATOM 2277 C CA . GLN A 1 296 ? -8.500 -8.240 16.413 1.00 95.38 296 GLN A CA 1
ATOM 2278 C C . GLN A 1 296 ? -7.082 -8.736 16.731 1.00 95.38 296 GLN A C 1
ATOM 2280 O O . GLN A 1 296 ? -6.925 -9.760 17.396 1.00 95.38 296 GLN A O 1
ATOM 2285 N N . GLN A 1 297 ? -6.047 -7.995 16.315 1.00 93.31 297 GLN A N 1
ATOM 2286 C CA . GLN A 1 297 ? -4.656 -8.366 16.611 1.00 93.31 297 GLN A CA 1
ATOM 2287 C C . GLN A 1 297 ? -4.319 -8.241 18.099 1.00 93.31 297 GLN A C 1
ATOM 2289 O O . GLN A 1 297 ? -3.534 -9.028 18.617 1.00 93.31 297 GLN A O 1
ATOM 2294 N N . THR A 1 298 ? -4.933 -7.282 18.797 1.00 86.06 298 THR A N 1
ATOM 2295 C CA . THR A 1 298 ? -4.740 -7.118 20.246 1.00 86.06 298 THR A CA 1
ATOM 2296 C C . THR A 1 298 ? -5.359 -8.289 21.006 1.00 86.06 298 THR A C 1
ATOM 2298 O O . THR A 1 298 ? -4.693 -8.890 21.837 1.00 86.06 298 THR A O 1
ATOM 2301 N N . THR A 1 299 ? -6.590 -8.679 20.659 1.00 80.06 299 THR A N 1
ATOM 2302 C CA . THR A 1 299 ? -7.276 -9.817 21.297 1.00 80.06 299 THR A CA 1
ATOM 2303 C C . THR A 1 299 ? -6.629 -11.169 21.006 1.00 80.06 299 THR A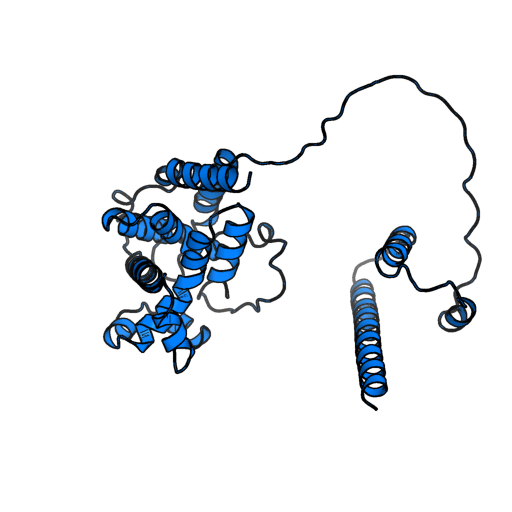 C 1
ATOM 2305 O O . THR A 1 299 ? -6.783 -12.092 21.790 1.00 80.06 299 THR A O 1
ATOM 2308 N N . ALA A 1 300 ? -5.933 -11.310 19.875 1.00 75.56 300 ALA A N 1
ATOM 2309 C CA . ALA A 1 300 ? -5.239 -12.547 19.515 1.00 75.56 300 ALA A CA 1
ATOM 2310 C C . ALA A 1 300 ? -3.871 -12.704 20.209 1.00 75.56 300 ALA A C 1
ATOM 2312 O O . ALA A 1 300 ? -3.281 -13.781 20.146 1.00 75.56 300 ALA A O 1
ATOM 2313 N N . ALA A 1 301 ? -3.348 -11.632 20.813 1.00 67.06 301 ALA A N 1
ATOM 2314 C CA . ALA A 1 301 ? -2.065 -11.619 21.512 1.00 67.06 301 ALA A CA 1
ATOM 2315 C C . ALA A 1 301 ? -2.188 -11.874 23.029 1.00 67.06 301 ALA A C 1
ATOM 2317 O O . ALA A 1 301 ? -1.160 -12.046 23.687 1.00 67.06 301 ALA A O 1
ATOM 2318 N N . GLU A 1 302 ? -3.415 -11.880 23.563 1.00 53.84 302 GLU A N 1
ATOM 2319 C CA . GLU A 1 302 ? -3.768 -12.214 24.955 1.00 53.84 302 GLU A CA 1
ATOM 2320 C C . GLU A 1 302 ? -4.085 -13.709 25.117 1.00 53.84 302 GLU A C 1
ATOM 2322 O O . GLU A 1 302 ? -3.661 -14.280 26.150 1.00 53.84 302 GLU A O 1
#

Organism: NCBI:txid70096